Protein 1RKD (pdb70)

Structure (mmCIF, N/CA/C/O backbone):
data_1RKD
#
_entry.id   1RKD
#
_cell.length_a   95.400
_cell.length_b   95.400
_cell.length_c   154.870
_cell.angle_alpha   90.00
_cell.angle_beta   90.00
_cell.angle_gamma   120.00
#
_symmetry.space_group_name_H-M   'P 61 2 2'
#
loop_
_entity.id
_entity.type
_entity.pdbx_description
1 polymer RIBOKINASE
2 non-polymer alpha-D-ribofuranose
3 non-polymer 'PHOSPHATE ION'
4 non-polymer "ADENOSINE-5'-DIPHOSPHATE"
5 water water
#
loop_
_atom_site.group_PDB
_atom_site.id
_atom_site.type_symbol
_atom_site.label_atom_id
_atom_site.label_alt_id
_atom_site.label_comp_id
_atom_site.label_asym_id
_atom_site.label_entity_id
_atom_site.label_seq_id
_atom_site.pdbx_PDB_ins_code
_atom_site.Cartn_x
_atom_site.Cartn_y
_atom_site.Cartn_z
_atom_site.occupancy
_atom_site.B_iso_or_equiv
_atom_site.auth_seq_id
_atom_site.auth_comp_id
_atom_site.auth_asym_id
_atom_site.auth_atom_id
_atom_site.pdbx_PDB_model_num
ATOM 1 N N . ALA A 1 4 ? -36.851 -4.618 31.506 1.00 39.52 4 ALA A N 1
ATOM 2 C CA . ALA A 1 4 ? -36.274 -3.265 31.310 1.00 38.05 4 ALA A CA 1
ATOM 3 C C . ALA A 1 4 ? -35.129 -3.272 30.311 1.00 36.92 4 ALA A C 1
ATOM 4 O O . ALA A 1 4 ? -34.421 -4.276 30.220 1.00 37.86 4 ALA A O 1
ATOM 6 N N . GLY A 1 5 ? -34.911 -2.147 29.615 1.00 35.29 5 GLY A N 1
ATOM 7 C CA . GLY A 1 5 ? -33.782 -2.103 28.681 1.00 33.75 5 GLY A CA 1
ATOM 8 C C . GLY A 1 5 ? -32.484 -1.915 29.498 1.00 32.25 5 GLY A C 1
ATOM 9 O O . GLY A 1 5 ? -32.509 -1.942 30.721 1.00 32.92 5 GLY A O 1
ATOM 10 N N . SER A 1 6 ? -31.369 -1.834 28.796 1.00 28.99 6 SER A N 1
ATOM 11 C CA . SER A 1 6 ? -30.063 -1.711 29.443 1.00 26.72 6 SER A CA 1
ATOM 12 C C . SER A 1 6 ? -29.567 -0.263 29.470 1.00 22.84 6 SER A C 1
ATOM 13 O O . SER A 1 6 ? -29.913 0.539 28.608 1.00 21.28 6 SER A O 1
ATOM 16 N N . LEU A 1 7 ? -28.841 0.046 30.563 1.00 20.23 7 LEU A N 1
ATOM 17 C CA . LEU A 1 7 ? -28.382 1.397 30.797 1.00 19.04 7 LEU A CA 1
ATOM 18 C C . LEU A 1 7 ? -26.830 1.415 30.798 1.00 18.74 7 LEU A C 1
ATOM 19 O O . LEU A 1 7 ? -26.245 0.488 31.368 1.00 17.86 7 LEU A O 1
ATOM 24 N N . VAL A 1 8 ? -26.305 2.496 30.217 1.00 17.63 8 VAL A N 1
ATOM 25 C CA . VAL A 1 8 ? -24.845 2.696 30.310 1.00 17.86 8 VAL A CA 1
ATOM 26 C C . VAL A 1 8 ? -24.676 4.025 30.998 1.00 15.82 8 VAL A C 1
ATOM 27 O O . VAL A 1 8 ? -25.306 5.053 30.656 1.00 17.92 8 VAL A O 1
ATOM 31 N N . VAL A 1 9 ? -23.889 4.025 32.104 1.00 15.49 9 VAL A N 1
ATOM 32 C CA . VAL A 1 9 ? -23.563 5.259 32.771 1.00 14.76 9 VAL A CA 1
ATOM 33 C C . VAL A 1 9 ? -22.082 5.546 32.363 1.00 14.93 9 VAL A C 1
ATOM 34 O O . VAL A 1 9 ? -21.306 4.610 32.393 1.00 15.47 9 VAL A O 1
ATOM 38 N N . LEU A 1 10 ? -21.765 6.776 32.020 1.00 15.42 10 LEU A N 1
ATOM 39 C CA . LEU A 1 10 ? -20.377 7.135 31.689 1.00 16.10 10 LEU A CA 1
ATOM 40 C C . LEU A 1 10 ? -20.056 8.336 32.536 1.00 15.77 10 LEU A C 1
ATOM 41 O O . LEU A 1 10 ? -20.734 9.389 32.451 1.00 15.79 10 LEU A O 1
ATOM 46 N N . GLY A 1 11 ? -19.050 8.246 33.417 1.00 13.76 11 GLY A N 1
ATOM 47 C CA . GLY A 1 11 ? -18.761 9.402 34.251 1.00 13.60 11 GLY A CA 1
ATOM 48 C C . GLY A 1 11 ? -17.629 9.128 35.253 1.00 14.33 11 GLY A C 1
ATOM 49 O O . GLY A 1 11 ? -16.915 8.128 35.140 1.00 14.42 11 GLY A O 1
ATOM 50 N N . SER A 1 12 ? -17.521 10.045 36.187 1.00 14.30 12 SER A N 1
ATOM 51 C CA . SER A 1 12 ? -16.415 10.022 37.146 1.00 15.65 12 SER A CA 1
ATOM 52 C C . SER A 1 12 ? -16.482 9.054 38.309 1.00 17.39 12 SER A C 1
ATOM 53 O O . SER A 1 12 ? -17.551 8.637 38.795 1.00 14.99 12 SER A O 1
ATOM 56 N N . ILE A 1 13 ? -15.264 8.778 38.832 1.00 12.33 13 ILE A N 1
ATOM 57 C CA . ILE A 1 13 ? -15.097 8.029 40.067 1.00 13.71 13 ILE A CA 1
ATOM 58 C C . ILE A 1 13 ? -14.146 8.884 40.919 1.00 13.47 13 ILE A C 1
ATOM 59 O O . ILE A 1 13 ? -13.039 9.217 40.390 1.00 14.71 13 ILE A O 1
ATOM 64 N N . ASN A 1 14 ? -14.548 9.227 42.116 1.00 14.10 14 ASN A N 1
ATOM 65 C CA . ASN A 1 14 ? -13.674 10.032 42.979 1.00 13.38 14 ASN A CA 1
ATOM 66 C C . ASN A 1 14 ? -13.517 9.334 44.340 1.00 15.97 14 ASN A C 1
ATOM 67 O O . ASN A 1 14 ? -14.401 8.605 44.796 1.00 16.05 14 ASN A O 1
ATOM 72 N N . ALA A 1 15 ? -12.435 9.640 45.023 1.00 14.69 15 ALA A N 1
ATOM 73 C CA . ALA A 1 15 ? -12.231 9.310 46.429 1.00 15.38 15 ALA A CA 1
ATOM 74 C C . ALA A 1 15 ? -12.693 10.542 47.184 1.00 16.46 15 ALA A C 1
ATOM 75 O O . ALA A 1 15 ? -12.009 11.602 47.167 1.00 14.51 15 ALA A O 1
ATOM 77 N N . ASP A 1 16 ? -13.838 10.445 47.869 1.00 13.76 16 ASP A N 1
ATOM 78 C CA . ASP A 1 16 ? -14.352 11.578 48.602 1.00 15.77 16 ASP A CA 1
ATOM 79 C C . ASP A 1 16 ? -13.758 11.664 50.010 1.00 15.59 16 ASP A C 1
ATOM 80 O O . ASP A 1 16 ? -13.722 10.643 50.696 1.00 18.06 16 ASP A O 1
ATOM 85 N N . HIS A 1 17 ? -13.259 12.884 50.300 1.00 14.23 17 HIS A N 1
ATOM 86 C CA . HIS A 1 17 ? -12.753 13.086 51.673 1.00 14.02 17 HIS A CA 1
ATOM 87 C C . HIS A 1 17 ? -13.722 14.083 52.265 1.00 16.00 17 HIS A C 1
ATOM 88 O O . HIS A 1 17 ? -13.789 15.240 51.813 1.00 16.90 17 HIS A O 1
ATOM 95 N N . ILE A 1 18 ? -14.490 13.655 53.256 1.00 15.47 18 ILE A N 1
ATOM 96 C CA . ILE A 1 18 ? -15.597 14.495 53.747 1.00 14.96 18 ILE A CA 1
ATOM 97 C C . ILE A 1 18 ? -15.455 14.828 55.229 1.00 15.82 18 ILE A C 1
ATOM 98 O O . ILE A 1 18 ? -15.323 13.898 56.021 1.00 17.35 18 ILE A O 1
ATOM 103 N N . LEU A 1 19 ? -15.457 16.120 55.539 1.00 15.66 19 LEU A N 1
ATOM 104 C CA . LEU A 1 19 ? -15.357 16.588 56.896 1.00 17.65 19 LEU A CA 1
ATOM 105 C C . LEU A 1 19 ? -16.655 17.325 57.281 1.00 18.40 19 LEU A C 1
ATOM 106 O O . LEU A 1 19 ? -17.044 18.272 56.618 1.00 19.45 19 LEU A O 1
ATOM 111 N N . ASN A 1 20 ? -17.254 16.882 58.367 1.00 20.00 20 ASN A N 1
ATOM 112 C CA . ASN A 1 20 ? -18.452 17.508 58.921 1.00 21.73 20 ASN A CA 1
ATOM 113 C C . ASN A 1 20 ? -17.969 18.620 59.839 1.00 23.19 20 ASN A C 1
ATOM 114 O O . ASN A 1 20 ? -16.994 18.432 60.595 1.00 23.19 20 ASN A O 1
ATOM 119 N N . LEU A 1 21 ? -18.581 19.788 59.750 1.00 22.83 21 LEU A N 1
ATOM 120 C CA . LEU A 1 21 ? -18.216 20.881 60.632 1.00 23.79 21 LEU A CA 1
ATOM 121 C C . LEU A 1 21 ? -19.507 21.660 60.937 1.00 24.83 21 LEU A C 1
ATOM 122 O O . LEU A 1 21 ? -20.524 21.378 60.308 1.00 24.90 21 LEU A O 1
ATOM 127 N N . GLN A 1 22 ? -19.416 22.655 61.825 1.00 25.79 22 GLN A N 1
ATOM 128 C CA . GLN A 1 22 ? -20.648 23.423 62.122 1.00 26.31 22 GLN A CA 1
ATOM 129 C C . GLN A 1 22 ? -20.949 24.415 61.011 1.00 27.22 22 GLN A C 1
ATOM 130 O O . GLN A 1 22 ? -22.041 24.428 60.440 1.00 28.39 22 GLN A O 1
ATOM 136 N N . SER A 1 23 ? -20.002 25.288 60.722 1.00 27.56 23 SER A N 1
ATOM 137 C CA . SER A 1 23 ? -20.104 26.258 59.641 1.00 28.90 23 SER A CA 1
ATOM 138 C C . SER A 1 23 ? -18.910 26.191 58.687 1.00 28.45 23 SER A C 1
ATOM 139 O O . SER A 1 23 ? -17.783 25.927 59.114 1.00 28.64 23 SER A O 1
ATOM 142 N N . PHE A 1 24 ? -19.146 26.442 57.407 1.00 28.26 24 PHE A N 1
ATOM 143 C CA . PHE A 1 24 ? -18.046 26.414 56.430 1.00 28.72 24 PHE A CA 1
ATOM 144 C C . PHE A 1 24 ? -17.040 27.491 56.774 1.00 29.71 24 PHE A C 1
ATOM 145 O O . PHE A 1 24 ? -17.444 28.564 57.235 1.00 29.19 24 PHE A O 1
ATOM 153 N N . PRO A 1 25 ? -15.743 27.240 56.623 1.00 29.08 25 PRO A N 1
ATOM 154 C CA . PRO A 1 25 ? -14.717 28.209 56.926 1.00 29.30 25 PRO A CA 1
ATOM 155 C C . PRO A 1 25 ? -14.749 29.385 55.960 1.00 31.18 25 PRO A C 1
ATOM 156 O O . PRO A 1 25 ? -14.964 29.164 54.769 1.00 31.55 25 PRO A O 1
ATOM 160 N N . THR A 1 26 ? -14.552 30.594 56.465 1.00 32.18 26 THR A N 1
ATOM 161 C CA . THR A 1 26 ? -14.462 31.776 55.606 1.00 33.11 26 THR A CA 1
ATOM 162 C C . THR A 1 26 ? -12.997 31.988 55.278 1.00 33.26 26 THR A C 1
ATOM 163 O O . THR A 1 26 ? -12.118 31.392 55.913 1.00 32.62 26 THR A O 1
ATOM 167 N N . PRO A 1 27 ? -12.698 32.804 54.272 1.00 33.57 27 PRO A N 1
ATOM 168 C CA . PRO A 1 27 ? -11.346 33.025 53.807 1.00 32.93 27 PRO A CA 1
ATOM 169 C C . PRO A 1 27 ? -10.350 33.337 54.895 1.00 32.93 27 PRO A C 1
ATOM 170 O O . PRO A 1 27 ? -10.571 34.202 55.744 1.00 31.53 27 PRO A O 1
ATOM 174 N N . GLY A 1 28 ? -9.232 32.608 54.920 1.00 31.72 28 GLY A N 1
ATOM 175 C CA . GLY A 1 28 ? -8.144 32.750 55.842 1.00 30.88 28 GLY A CA 1
ATOM 176 C C . GLY A 1 28 ? -8.403 32.141 57.200 1.00 31.81 28 GLY A C 1
ATOM 177 O O . GLY A 1 28 ? -7.577 32.229 58.104 1.00 33.35 28 GLY A O 1
ATOM 178 N N . GLU A 1 29 ? -9.545 31.501 57.370 1.00 30.39 29 GLU A N 1
ATOM 179 C CA . GLU A 1 29 ? -9.895 30.872 58.623 1.00 30.08 29 GLU A CA 1
ATOM 180 C C . GLU A 1 29 ? -9.654 29.357 58.637 1.00 29.49 29 GLU A C 1
ATOM 181 O O . GLU A 1 29 ? -9.850 28.698 57.608 1.00 27.46 29 GLU A O 1
ATOM 187 N N . THR A 1 30 ? -9.384 28.864 59.843 1.00 29.67 30 THR A N 1
ATOM 188 C CA . THR A 1 30 ? -9.302 27.418 60.078 1.00 28.76 30 THR A CA 1
ATOM 189 C C . THR A 1 30 ? -10.457 27.049 61.004 1.00 28.71 30 THR A C 1
ATOM 190 O O . THR A 1 30 ? -10.538 27.579 62.128 1.00 28.85 30 THR A O 1
ATOM 194 N N . VAL A 1 31 ? -11.208 26.014 60.638 1.00 25.21 31 VAL A N 1
ATOM 195 C CA . VAL A 1 31 ? -12.349 25.601 61.457 1.00 25.16 31 VAL A CA 1
ATOM 196 C C . VAL A 1 31 ? -12.123 24.145 61.886 1.00 25.09 31 VAL A C 1
ATOM 197 O O . VAL A 1 31 ? -11.560 23.388 61.092 1.00 21.60 31 VAL A O 1
ATOM 201 N N . THR A 1 32 ? -12.389 23.841 63.148 1.00 24.76 32 THR A N 1
ATOM 202 C CA . THR A 1 32 ? -12.200 22.489 63.656 1.00 26.78 32 THR A CA 1
ATOM 203 C C . THR A 1 32 ? -13.476 21.708 63.419 1.00 28.43 32 THR A C 1
ATOM 204 O O . THR A 1 32 ? -14.552 22.085 63.900 1.00 28.70 32 THR A O 1
ATOM 208 N N . GLY A 1 33 ? -13.380 20.642 62.621 1.00 28.20 33 GLY A N 1
ATOM 209 C CA . GLY A 1 33 ? -14.523 19.852 62.257 1.00 27.09 33 GLY A CA 1
ATOM 210 C C . GLY A 1 33 ? -14.715 18.674 63.205 1.00 29.91 33 GLY A C 1
ATOM 211 O O . GLY A 1 33 ? -13.947 18.495 64.158 1.00 30.80 33 GLY A O 1
ATOM 212 N N . ASN A 1 34 ? -15.713 17.848 62.899 1.00 28.06 34 ASN A N 1
ATOM 213 C CA . ASN A 1 34 ? -15.868 16.675 63.768 1.00 29.64 34 ASN A CA 1
ATOM 214 C C . ASN A 1 34 ? -15.537 15.447 62.921 1.00 29.62 34 ASN A C 1
ATOM 215 O O . ASN A 1 34 ? -14.352 15.187 62.622 1.00 31.39 34 ASN A O 1
ATOM 220 N N . HIS A 1 35 ? -16.543 14.740 62.503 1.00 26.19 35 HIS A N 1
ATOM 221 C CA . HIS A 1 35 ? -16.455 13.490 61.794 1.00 24.75 35 HI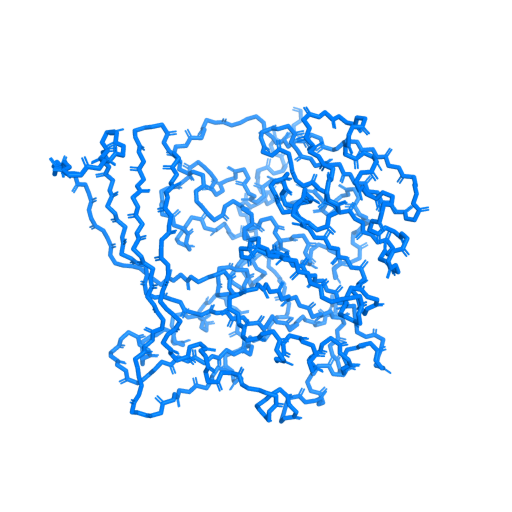S A CA 1
ATOM 222 C C . HIS A 1 35 ? -15.693 13.602 60.470 1.00 22.51 35 HIS A C 1
ATOM 223 O O . HIS A 1 35 ? -15.912 14.607 59.763 1.00 23.14 35 HIS A O 1
ATOM 230 N N . TYR A 1 36 ? -14.882 12.603 60.189 1.00 21.70 36 TYR A N 1
ATOM 231 C CA . TYR A 1 36 ? -14.106 12.607 58.946 1.00 22.36 36 TYR A CA 1
ATOM 232 C C . TYR A 1 36 ? -14.231 11.233 58.297 1.00 23.09 36 TYR A C 1
ATOM 233 O O . TYR A 1 36 ? -13.986 10.213 58.973 1.00 23.72 36 TYR A O 1
ATOM 242 N N . GLN A 1 37 ? -14.471 11.215 56.990 1.00 21.30 37 GLN A N 1
ATOM 243 C CA . GLN A 1 37 ? -14.572 9.927 56.315 1.00 23.91 37 GLN A CA 1
ATOM 244 C C . GLN A 1 37 ? -13.954 9.925 54.937 1.00 22.81 37 GLN A C 1
ATOM 245 O O . GLN A 1 37 ? -14.025 10.944 54.219 1.00 23.87 37 GLN A O 1
ATOM 251 N N . VAL A 1 38 ? -13.315 8.836 54.532 1.00 19.51 38 VAL A N 1
ATOM 252 C CA . VAL A 1 38 ? -12.925 8.699 53.136 1.00 18.72 38 VAL A CA 1
ATOM 253 C C . VAL A 1 38 ? -13.873 7.645 52.523 1.00 20.63 38 VAL A C 1
ATOM 254 O O . VAL A 1 38 ? -13.987 6.575 53.156 1.00 19.20 38 VAL A O 1
ATOM 258 N N . ALA A 1 39 ? -14.543 7.948 51.425 1.00 19.34 39 ALA A N 1
ATOM 259 C CA . ALA A 1 39 ? -15.474 6.961 50.863 1.00 20.52 39 ALA A CA 1
ATOM 260 C C . ALA A 1 39 ? -15.438 7.053 49.346 1.00 21.08 39 ALA A C 1
ATOM 261 O O . ALA A 1 39 ? -15.138 8.142 48.851 1.00 20.28 39 ALA A O 1
ATOM 263 N N . PHE A 1 40 ? -15.896 6.055 48.620 1.00 19.21 40 PHE A N 1
ATOM 264 C CA . PHE A 1 40 ? -15.960 6.168 47.147 1.00 20.01 40 PHE A CA 1
ATOM 265 C C . PHE A 1 40 ? -17.103 7.101 46.769 1.00 20.06 40 PHE A C 1
ATOM 266 O O . PHE A 1 40 ? -18.160 7.115 47.454 1.00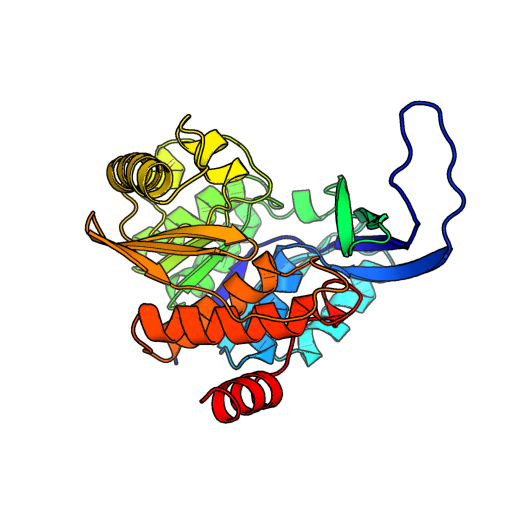 21.97 40 PHE A O 1
ATOM 274 N N . GLY A 1 41 ? -16.932 7.868 45.712 1.00 17.04 41 GLY A N 1
ATOM 275 C CA . GLY A 1 41 ? -17.898 8.848 45.257 1.00 17.87 41 GLY A CA 1
ATOM 276 C C . GLY A 1 41 ? -17.696 9.178 43.768 1.00 15.79 41 GLY A C 1
ATOM 277 O O . GLY A 1 41 ? -17.195 8.327 43.059 1.00 16.90 41 GLY A O 1
ATOM 278 N N . GLY A 1 42 ? -17.961 10.418 43.398 1.00 16.79 42 GLY A N 1
ATOM 279 C CA . GLY A 1 42 ? -17.908 10.804 41.979 1.00 15.21 42 GLY A CA 1
ATOM 280 C C . GLY A 1 42 ? -19.380 10.892 41.478 1.00 14.43 42 GLY A C 1
ATOM 281 O O . GLY A 1 42 ? -20.098 9.915 41.726 1.00 15.93 42 GLY A O 1
ATOM 282 N N . LYS A 1 43 ? -19.746 11.903 40.696 1.00 16.95 43 LYS A N 1
ATOM 283 C CA . LYS A 1 43 ? -21.138 11.879 40.174 1.00 17.57 43 LYS A CA 1
ATOM 284 C C . LYS A 1 43 ? -21.421 10.686 39.300 1.00 18.49 43 LYS A C 1
ATOM 285 O O . LYS A 1 43 ? -22.557 10.171 39.340 1.00 17.53 43 LYS A O 1
ATOM 291 N N . GLY A 1 44 ? -20.459 10.201 38.493 1.00 16.36 44 GLY A N 1
ATOM 292 C CA . GLY A 1 44 ? -20.657 9.030 37.675 1.00 17.66 44 GLY A CA 1
ATOM 293 C C . GLY A 1 44 ? -20.994 7.835 38.570 1.00 17.36 44 GLY A C 1
ATOM 294 O O . GLY A 1 44 ? -21.976 7.093 38.344 1.00 16.75 44 GLY A O 1
ATOM 295 N N . ALA A 1 45 ? -20.071 7.530 39.482 1.00 13.99 45 ALA A N 1
ATOM 296 C CA . ALA A 1 45 ? -20.224 6.308 40.304 1.00 14.71 45 ALA A CA 1
ATOM 297 C C . ALA A 1 45 ? -21.468 6.394 41.180 1.00 14.95 45 ALA A C 1
ATOM 298 O O . ALA A 1 45 ? -22.178 5.356 41.246 1.00 14.26 45 ALA A O 1
ATOM 300 N N . ASN A 1 46 ? -21.769 7.583 41.664 1.00 13.04 46 ASN A N 1
ATOM 301 C CA . ASN A 1 46 ? -22.964 7.740 42.524 1.00 16.51 46 ASN A CA 1
ATOM 302 C C . ASN A 1 46 ? -24.249 7.451 41.698 1.00 16.76 46 ASN A C 1
ATOM 303 O O . ASN A 1 46 ? -25.139 6.758 42.213 1.00 15.88 46 ASN A O 1
ATOM 308 N N . GLN A 1 47 ? -24.318 7.989 40.509 1.00 15.94 47 GLN A N 1
ATOM 309 C CA . GLN A 1 47 ? -25.467 7.663 39.601 1.00 14.77 47 GLN A CA 1
ATOM 310 C C . GLN A 1 47 ? -25.450 6.225 39.166 1.00 16.03 47 GLN A C 1
ATOM 311 O O . GLN A 1 47 ? -26.517 5.567 39.097 1.00 14.97 47 GLN A O 1
ATOM 317 N N . ALA A 1 48 ? -24.294 5.602 38.873 1.00 14.08 48 ALA A N 1
ATOM 318 C CA . ALA A 1 48 ? -24.258 4.178 38.563 1.00 16.28 48 ALA A CA 1
ATOM 319 C C . ALA A 1 48 ? -24.747 3.346 39.741 1.00 18.22 48 ALA A C 1
ATOM 320 O O . ALA A 1 48 ? -25.510 2.373 39.546 1.00 18.18 48 ALA A O 1
ATOM 322 N N . VAL A 1 49 ? -24.379 3.757 40.966 1.00 18.23 49 VAL A N 1
ATOM 323 C CA . VAL A 1 49 ? -24.823 2.997 42.146 1.00 17.81 49 VAL A CA 1
ATOM 324 C C . VAL A 1 49 ? -26.325 3.227 42.383 1.00 18.37 49 VAL A C 1
ATOM 325 O O . VAL A 1 49 ? -27.023 2.274 42.770 1.00 17.97 49 VAL A O 1
ATOM 329 N N . ALA A 1 50 ? -26.766 4.464 42.202 1.00 17.61 50 ALA A N 1
ATOM 330 C CA . ALA A 1 50 ? -28.235 4.699 42.358 1.00 19.03 50 ALA A CA 1
ATOM 331 C C . ALA A 1 50 ? -29.023 3.856 41.359 1.00 18.90 50 ALA A C 1
ATOM 332 O O . ALA A 1 50 ? -30.089 3.241 41.671 1.00 19.75 50 ALA A O 1
ATOM 334 N N . ALA A 1 51 ? -28.566 3.731 40.121 1.00 17.10 51 ALA A N 1
ATOM 335 C CA . ALA A 1 51 ? -29.231 2.885 39.131 1.00 16.87 51 ALA A CA 1
ATOM 336 C C . ALA A 1 51 ? -29.124 1.424 39.492 1.00 20.82 51 ALA A C 1
ATOM 337 O O . ALA A 1 51 ? -30.153 0.692 39.518 1.00 19.55 51 ALA A O 1
ATOM 339 N N . GLY A 1 52 ? -27.944 0.911 39.813 1.00 17.18 52 GLY A N 1
ATOM 340 C CA . GLY A 1 52 ? -27.785 -0.503 40.119 1.00 18.26 52 GLY A CA 1
ATOM 341 C C . GLY A 1 52 ? -28.554 -0.882 41.378 1.00 19.23 52 GLY A C 1
ATOM 342 O O . GLY A 1 52 ? -29.244 -1.942 41.343 1.00 21.63 52 GLY A O 1
ATOM 343 N N . ARG A 1 53 ? -28.540 -0.048 42.397 1.00 19.50 53 ARG A N 1
ATOM 344 C CA . ARG A 1 53 ? -29.205 -0.455 43.655 1.00 19.06 53 ARG A CA 1
ATOM 345 C C . ARG A 1 53 ? -30.725 -0.386 43.474 1.00 23.11 53 ARG A C 1
ATOM 346 O O . ARG A 1 53 ? -31.475 -1.157 44.096 1.00 21.31 53 ARG A O 1
ATOM 354 N N . SER A 1 54 ? -31.197 0.568 42.660 1.00 19.42 54 SER A N 1
ATOM 355 C CA . SER A 1 54 ? -32.646 0.648 42.447 1.00 20.82 54 SER A CA 1
ATOM 356 C C . SER A 1 54 ? -33.170 -0.355 41.449 1.00 20.32 54 SER A C 1
ATOM 357 O O . SER A 1 54 ? -34.408 -0.359 41.155 1.00 22.98 54 SER A O 1
ATOM 360 N N . GLY A 1 55 ? -32.395 -1.197 40.801 1.00 19.83 55 GLY A N 1
ATOM 361 C CA . GLY A 1 55 ? -32.894 -2.257 39.931 1.00 21.30 55 GLY A CA 1
ATOM 362 C C . GLY A 1 55 ? -32.539 -2.173 38.467 1.00 22.66 55 GLY A C 1
ATOM 363 O O . GLY A 1 55 ? -32.921 -3.100 37.741 1.00 22.66 55 GLY A O 1
ATOM 364 N N . ALA A 1 56 ? -31.723 -1.163 38.058 1.00 21.26 56 ALA A N 1
ATOM 365 C CA . ALA A 1 56 ? -31.383 -1.091 36.631 1.00 21.12 56 ALA A CA 1
ATOM 366 C C . ALA A 1 56 ? -30.508 -2.217 36.154 1.00 21.21 56 ALA A C 1
ATOM 367 O O . ALA A 1 56 ? -29.820 -2.882 36.948 1.00 22.91 56 ALA A O 1
ATOM 369 N N . ASN A 1 57 ? -30.456 -2.440 34.840 1.00 18.97 57 ASN A N 1
ATOM 370 C CA . ASN A 1 57 ? -29.533 -3.374 34.214 1.00 20.38 57 ASN A CA 1
ATOM 371 C C . ASN A 1 57 ? -28.397 -2.435 33.685 1.00 21.49 57 ASN A C 1
ATOM 372 O O . ASN A 1 57 ? -28.630 -1.813 32.638 1.00 20.44 57 ASN A O 1
ATOM 377 N N . ILE A 1 58 ? -27.369 -2.188 34.505 1.00 20.74 58 ILE A N 1
ATOM 378 C CA . ILE A 1 58 ? -26.441 -1.075 34.181 1.00 18.05 58 ILE A CA 1
ATOM 379 C C . ILE A 1 58 ? -24.976 -1.482 34.104 1.00 18.65 58 ILE A C 1
ATOM 380 O O . ILE A 1 58 ? -24.508 -2.328 34.871 1.00 18.83 58 ILE A O 1
ATOM 385 N N . ALA A 1 59 ? -24.249 -0.859 33.171 1.00 16.70 59 ALA A N 1
ATOM 386 C CA . ALA A 1 59 ? -22.803 -1.036 32.946 1.00 17.64 59 ALA A CA 1
ATOM 387 C C . ALA A 1 59 ? -22.200 0.364 33.061 1.00 16.88 59 ALA A C 1
ATOM 388 O O . ALA A 1 59 ? -22.847 1.370 32.717 1.00 14.78 59 ALA A O 1
ATOM 390 N N . PHE A 1 60 ? -20.942 0.465 33.551 1.00 16.55 60 PHE A N 1
ATOM 391 C CA . PHE A 1 60 ? -20.417 1.812 33.842 1.00 16.36 60 PHE A CA 1
ATOM 392 C C . PHE A 1 60 ? -19.080 1.980 33.102 1.00 16.79 60 PHE A C 1
ATOM 393 O O . PHE A 1 60 ? -18.215 1.135 33.227 1.00 17.02 60 PHE A O 1
ATOM 401 N N . ILE A 1 61 ? -18.968 3.020 32.308 1.00 16.74 61 ILE A N 1
ATOM 402 C CA . ILE A 1 61 ? -17.749 3.371 31.570 1.00 15.96 61 ILE A CA 1
ATOM 403 C C . ILE A 1 61 ? -17.085 4.457 32.431 1.00 13.92 61 ILE A C 1
ATOM 404 O O . ILE A 1 61 ? -17.638 5.513 32.677 1.00 15.84 61 ILE A O 1
ATOM 409 N N . ALA A 1 62 ? -15.859 4.162 32.936 1.00 15.82 62 ALA A N 1
ATOM 410 C CA . ALA A 1 62 ? -15.226 5.121 33.826 1.00 14.79 62 ALA A CA 1
ATOM 411 C C . ALA A 1 62 ? -13.725 4.773 33.848 1.00 14.86 62 ALA A C 1
ATOM 412 O O . ALA A 1 62 ? -13.368 3.718 33.356 1.00 16.12 62 ALA A O 1
ATOM 414 N N . CYS A 1 63 ? -12.957 5.677 34.419 1.00 17.71 63 CYS A N 1
ATOM 415 C CA . CYS A 1 63 ? -11.517 5.411 34.572 1.00 16.34 63 CYS A CA 1
ATOM 416 C C . CYS A 1 63 ? -11.116 5.713 36.016 1.00 17.14 63 CYS A C 1
ATOM 417 O O . CYS A 1 63 ? -11.428 6.775 36.518 1.00 16.09 63 CYS A O 1
ATOM 420 N N . THR A 1 64 ? -10.390 4.763 36.587 1.00 15.73 64 THR A N 1
ATOM 421 C CA . THR A 1 64 ? -9.818 4.964 37.931 1.00 17.07 64 THR A CA 1
ATOM 422 C C . THR A 1 64 ? -8.280 4.965 37.814 1.00 16.93 64 THR A C 1
ATOM 423 O O . THR A 1 64 ? -7.793 4.629 36.736 1.00 16.85 64 THR A O 1
ATOM 427 N N . GLY A 1 65 ? -7.602 5.389 38.889 1.00 16.91 65 GLY A N 1
ATOM 428 C CA . GLY A 1 65 ? -6.100 5.338 38.794 1.00 19.18 65 GLY A CA 1
ATOM 429 C C . GLY A 1 65 ? -5.720 3.935 39.296 1.00 20.95 65 GLY A C 1
ATOM 430 O O . GLY A 1 65 ? -6.578 3.110 39.626 1.00 20.33 65 GLY A O 1
ATOM 431 N N . ASP A 1 66 ? -4.403 3.684 39.430 1.00 21.40 66 ASP A N 1
ATOM 432 C CA . ASP A 1 66 ? -4.025 2.404 40.050 1.00 23.27 66 ASP A CA 1
ATOM 433 C C . ASP A 1 66 ? -3.421 2.596 41.421 1.00 23.69 66 ASP A C 1
ATOM 434 O O . ASP A 1 66 ? -2.633 1.846 42.015 1.00 23.88 66 ASP A O 1
ATOM 439 N N . ASP A 1 67 ? -3.821 3.676 42.081 1.00 23.68 67 ASP A N 1
ATOM 440 C CA . ASP A 1 67 ? -3.550 3.890 43.499 1.00 22.68 67 ASP A CA 1
ATOM 441 C C . ASP A 1 67 ? -4.399 2.821 44.221 1.00 24.45 67 ASP A C 1
ATOM 442 O O . ASP A 1 67 ? -5.161 2.056 43.619 1.00 23.88 67 ASP A O 1
ATOM 447 N N . SER A 1 68 ? -4.307 2.756 45.541 1.00 26.19 68 SER A N 1
ATOM 448 C CA . SER A 1 68 ? -5.033 1.711 46.277 1.00 26.87 68 SER A CA 1
ATOM 449 C C . SER A 1 68 ? -6.540 1.836 46.172 1.00 23.79 68 SER A C 1
ATOM 450 O O . SER A 1 68 ? -7.282 0.846 46.019 1.00 23.57 68 SER A O 1
ATOM 453 N N . ILE A 1 69 ? -7.024 3.066 46.273 1.00 24.83 69 ILE A N 1
ATOM 454 C CA . ILE A 1 69 ? -8.469 3.281 46.188 1.00 24.27 69 ILE A CA 1
ATOM 455 C C . ILE A 1 69 ? -8.975 2.941 44.801 1.00 23.15 69 ILE A C 1
ATOM 456 O O . ILE A 1 69 ? -9.986 2.233 44.670 1.00 21.77 69 ILE A O 1
ATOM 461 N N . GLY A 1 70 ? -8.196 3.183 43.745 1.00 21.08 70 GLY A N 1
ATOM 462 C CA . GLY A 1 70 ? -8.559 2.808 42.389 1.00 22.36 70 GLY A CA 1
ATOM 463 C C . GLY A 1 70 ? -8.683 1.311 42.196 1.00 24.51 70 GLY A C 1
ATOM 464 O O . GLY A 1 70 ? -9.597 0.741 41.591 1.00 24.61 70 GLY A O 1
ATOM 465 N N . GLU A 1 71 ? -7.789 0.583 42.873 1.00 25.69 71 GLU A N 1
ATOM 466 C CA . GLU A 1 71 ? -7.770 -0.869 42.757 1.00 27.08 71 GLU A CA 1
ATOM 467 C C . GLU A 1 71 ? -8.799 -1.527 43.660 1.00 26.35 71 GLU A C 1
ATOM 468 O O . GLU A 1 71 ? -8.669 -2.768 43.666 1.00 30.06 71 GLU A O 1
ATOM 474 N N . SER A 1 72 ? -9.492 -0.826 44.515 1.00 22.41 72 SER A N 1
ATOM 475 C CA . SER A 1 72 ? -10.489 -1.342 45.427 1.00 22.95 72 SER A CA 1
ATOM 476 C C . SER A 1 72 ? -11.933 -0.953 45.031 1.00 23.53 72 SER A C 1
ATOM 477 O O . SER A 1 72 ? -12.911 -1.503 45.540 1.00 22.35 72 SER A O 1
ATOM 480 N N . VAL A 1 73 ? -12.040 0.122 44.252 1.00 23.22 73 VAL A N 1
ATOM 481 C CA . VAL A 1 73 ? -13.359 0.670 43.891 1.00 23.46 73 VAL A CA 1
ATOM 482 C C . VAL A 1 73 ? -14.125 -0.189 42.913 1.00 23.93 73 VAL A C 1
ATOM 483 O O . VAL A 1 73 ? -15.349 -0.343 43.154 1.00 22.91 73 VAL A O 1
ATOM 487 N N . ARG A 1 74 ? -13.509 -0.869 41.939 1.00 24.34 74 ARG A N 1
ATOM 488 C CA . ARG A 1 74 ? -14.287 -1.712 41.047 1.00 25.67 74 ARG A CA 1
ATOM 489 C C . ARG A 1 74 ? -14.959 -2.870 41.765 1.00 25.59 74 ARG A C 1
ATOM 490 O O . ARG A 1 74 ? -16.097 -3.219 41.476 1.00 24.80 74 ARG A O 1
ATOM 498 N N . GLN A 1 75 ? -14.240 -3.445 42.743 1.00 22.97 75 GLN A N 1
ATOM 499 C CA . GLN A 1 75 ? -14.780 -4.532 43.523 1.00 23.41 75 GLN A CA 1
ATOM 500 C C . GLN A 1 75 ? -15.972 -4.023 44.307 1.00 22.08 75 GLN A C 1
ATOM 501 O O . GLN A 1 75 ? -16.909 -4.787 44.515 1.00 23.63 75 GLN A O 1
ATOM 507 N N . GLN A 1 76 ? -15.889 -2.795 44.815 1.00 20.84 76 GLN A N 1
ATOM 508 C CA . GLN A 1 76 ? -17.033 -2.310 45.583 1.00 21.06 76 GLN A CA 1
ATOM 509 C C . GLN A 1 76 ? -18.218 -2.091 44.639 1.00 20.58 76 GLN A C 1
ATOM 510 O O . GLN A 1 76 ? -19.353 -2.447 44.986 1.00 19.63 76 GLN A O 1
ATOM 516 N N . LEU A 1 77 ? -17.944 -1.409 43.516 1.00 18.94 77 LEU A N 1
ATOM 517 C CA . LEU A 1 77 ? -19.039 -1.134 42.577 1.00 19.71 77 LEU A CA 1
ATOM 518 C C . LEU A 1 77 ? -19.666 -2.398 42.034 1.00 19.92 77 LEU A C 1
ATOM 519 O O . LEU A 1 77 ? -20.902 -2.365 41.875 1.00 21.50 77 LEU A O 1
ATOM 524 N N . ALA A 1 78 ? -18.932 -3.452 41.713 1.00 21.66 78 ALA A N 1
ATOM 525 C CA . ALA A 1 78 ? -19.583 -4.692 41.257 1.00 23.29 78 ALA A CA 1
ATOM 526 C C . ALA A 1 78 ? -20.664 -5.172 42.206 1.00 25.31 78 ALA A C 1
ATOM 527 O O . ALA A 1 78 ? -21.723 -5.655 41.735 1.00 26.46 78 ALA A O 1
ATOM 529 N N . THR A 1 79 ? -20.550 -4.975 43.516 1.00 23.16 79 THR A N 1
ATOM 530 C CA . THR A 1 79 ? -21.550 -5.427 44.471 1.00 23.96 79 THR A CA 1
ATOM 531 C C . THR A 1 79 ? -22.805 -4.599 44.442 1.00 23.38 79 THR A C 1
ATOM 532 O O . THR A 1 79 ? -23.839 -4.963 45.024 1.00 24.53 79 THR A O 1
ATOM 536 N N . ASP A 1 80 ? -22.805 -3.469 43.721 1.00 22.04 80 ASP A N 1
ATOM 537 C CA . ASP A 1 80 ? -24.017 -2.650 43.615 1.00 21.34 80 ASP A CA 1
ATOM 538 C C . ASP A 1 80 ? -24.795 -3.012 42.345 1.00 21.75 80 ASP A C 1
ATOM 539 O O . ASP A 1 80 ? -25.502 -2.168 41.826 1.00 23.38 80 ASP A O 1
ATOM 544 N N . ASN A 1 81 ? -24.645 -4.213 41.831 1.00 21.79 81 ASN A N 1
ATOM 545 C CA . ASN A 1 81 ? -25.275 -4.665 40.599 1.00 24.08 81 ASN A CA 1
ATOM 546 C C . ASN A 1 81 ? -24.845 -3.842 39.384 1.00 24.93 81 ASN A C 1
ATOM 547 O O . ASN A 1 81 ? -25.691 -3.433 38.571 1.00 24.63 81 ASN A O 1
ATOM 552 N N . ILE A 1 82 ? -23.561 -3.497 39.322 1.00 22.04 82 ILE A N 1
ATOM 553 C CA . ILE A 1 82 ? -23.042 -2.688 38.223 1.00 21.75 82 ILE A CA 1
ATOM 554 C C . ILE A 1 82 ? -22.055 -3.578 37.474 1.00 21.94 82 ILE A C 1
ATOM 555 O O . ILE A 1 82 ? -21.172 -4.240 38.062 1.00 22.94 82 ILE A O 1
ATOM 560 N N . ASP A 1 83 ? -22.172 -3.610 36.153 1.00 19.88 83 ASP A N 1
ATOM 561 C CA . ASP A 1 83 ? -21.232 -4.358 35.325 1.00 20.90 83 ASP A CA 1
ATOM 562 C C . ASP A 1 83 ? -20.001 -3.429 35.212 1.00 21.26 83 ASP A C 1
ATOM 563 O O . ASP A 1 83 ? -20.100 -2.356 34.588 1.00 20.26 83 ASP A O 1
ATOM 568 N N . ILE A 1 84 ? -18.896 -3.812 35.851 1.00 21.89 84 ILE A N 1
ATOM 569 C CA . ILE A 1 84 ? -17.721 -2.917 35.880 1.00 21.64 84 ILE A CA 1
ATOM 570 C C . ILE A 1 84 ? -16.703 -3.278 34.842 1.00 22.30 84 ILE A C 1
ATOM 571 O O . ILE A 1 84 ? -15.566 -2.754 34.775 1.00 21.16 84 ILE A O 1
ATOM 576 N N . THR A 1 85 ? -17.101 -4.086 33.834 1.00 21.27 85 THR A N 1
ATOM 577 C CA . THR A 1 85 ? -16.213 -4.399 32.722 1.00 21.59 85 THR A CA 1
ATOM 578 C C . THR A 1 85 ? -15.626 -3.184 32.053 1.00 21.41 85 THR A C 1
ATOM 579 O O . THR A 1 85 ? -14.406 -3.152 31.770 1.00 22.46 85 THR A O 1
ATOM 583 N N . PRO A 1 86 ? -16.373 -2.120 31.784 1.00 20.82 86 PRO A N 1
ATOM 584 C CA . PRO A 1 86 ? -15.851 -0.945 31.137 1.00 20.41 86 PRO A CA 1
ATOM 585 C C . PRO A 1 86 ? -15.281 0.103 32.097 1.00 19.15 86 PRO A C 1
ATOM 586 O O . PRO A 1 86 ? -15.080 1.223 31.633 1.00 18.74 86 PRO A O 1
ATOM 590 N N . VAL A 1 87 ? -14.975 -0.283 33.341 1.00 19.43 87 VAL A N 1
ATOM 591 C CA . VAL A 1 87 ? -14.230 0.619 34.221 1.00 18.55 87 VAL A CA 1
ATOM 592 C C . VAL A 1 87 ? -12.732 0.284 33.981 1.00 19.89 87 VAL A C 1
ATOM 593 O O . VAL A 1 87 ? -12.327 -0.828 34.296 1.00 20.66 87 VAL A O 1
ATOM 597 N N . SER A 1 88 ? -12.039 1.240 33.383 1.00 19.89 88 SER A N 1
ATOM 598 C CA . SER A 1 88 ? -10.618 0.987 33.104 1.00 20.95 88 SER A CA 1
ATOM 599 C C . SER A 1 88 ? -9.733 1.475 34.257 1.00 21.41 88 SER A C 1
ATOM 600 O O . SER A 1 88 ? -10.016 2.471 34.892 1.00 19.69 88 SER A O 1
ATOM 603 N N . VAL A 1 89 ? -8.600 0.813 34.467 1.00 20.89 89 VAL A N 1
ATOM 604 C CA . VAL A 1 89 ? -7.644 1.227 35.512 1.00 22.52 89 VAL A CA 1
ATOM 605 C C . VAL A 1 89 ? -6.467 1.833 34.760 1.00 23.01 89 VAL A C 1
ATOM 606 O O . VAL A 1 89 ? -5.890 1.161 33.884 1.00 24.65 89 VAL A O 1
ATOM 610 N N . ILE A 1 90 ? -6.103 3.081 34.981 1.00 21.14 90 ILE A N 1
ATOM 611 C CA . ILE A 1 90 ? -5.135 3.842 34.239 1.00 20.46 90 ILE A CA 1
ATOM 612 C C . ILE A 1 90 ? -3.778 3.742 34.975 1.00 22.50 90 ILE A C 1
ATOM 613 O O . ILE A 1 90 ? -3.684 4.218 36.093 1.00 18.84 90 ILE A O 1
ATOM 618 N N . LYS A 1 91 ? -2.804 3.045 34.372 1.00 23.30 91 LYS A N 1
ATOM 619 C CA . LYS A 1 91 ? -1.540 2.925 35.133 1.00 23.06 91 LYS A CA 1
ATOM 620 C C . LYS A 1 91 ? -0.785 4.245 35.147 1.00 19.98 91 LYS A C 1
ATOM 621 O O . LYS A 1 91 ? -0.917 5.100 34.298 1.00 22.67 91 LYS A O 1
ATOM 627 N N . GLY A 1 92 ? -0.130 4.478 36.301 1.00 18.75 92 GLY A N 1
ATOM 628 C CA . GLY A 1 92 ? 0.700 5.689 36.416 1.00 16.51 92 GLY A CA 1
ATOM 629 C C . GLY A 1 92 ? -0.133 6.904 36.818 1.00 17.86 92 GLY A C 1
ATOM 630 O O . GLY A 1 92 ? 0.398 8.021 36.852 1.00 16.77 92 GLY A O 1
ATOM 631 N N . GLU A 1 93 ? -1.404 6.710 37.197 1.00 15.98 93 GLU A N 1
ATOM 632 C CA . GLU A 1 93 ? -2.267 7.844 37.536 1.00 18.07 93 GLU A CA 1
ATOM 633 C C . GLU A 1 93 ? -3.058 7.554 38.819 1.00 16.45 93 GLU A C 1
ATOM 634 O O . GLU A 1 93 ? -3.332 6.399 39.116 1.00 15.80 93 GLU A O 1
ATOM 640 N N . SER A 1 94 ? -3.499 8.631 39.477 1.00 15.32 94 SER A N 1
ATOM 641 C CA . SER A 1 94 ? -4.275 8.444 40.712 1.00 15.16 94 SER A CA 1
ATOM 642 C C . SER A 1 94 ? -5.774 8.746 40.447 1.00 14.11 94 SER A C 1
ATOM 643 O O . SER A 1 94 ? -6.104 9.450 39.507 1.00 14.46 94 SER A O 1
ATOM 646 N N . THR A 1 95 ? -6.564 8.058 41.247 1.00 15.85 95 THR A N 1
ATOM 647 C CA . THR A 1 95 ? -8.045 8.268 41.114 1.00 13.52 95 THR A CA 1
ATOM 648 C C . THR A 1 95 ? -8.417 9.693 41.424 1.00 15.47 95 THR A C 1
ATOM 649 O O . THR A 1 95 ? -7.808 10.381 42.267 1.00 15.64 95 THR A O 1
ATOM 653 N N . GLY A 1 96 ? -9.462 10.210 40.744 1.00 14.45 96 GLY A N 1
ATOM 654 C CA . GLY A 1 96 ? -9.960 11.569 40.995 1.00 12.73 96 GLY A CA 1
ATOM 655 C C . GLY A 1 96 ? -10.250 11.726 42.488 1.00 13.44 96 GLY A C 1
ATOM 656 O O . GLY A 1 96 ? -10.450 10.734 43.210 1.00 13.69 96 GLY A O 1
ATOM 657 N N . VAL A 1 97 ? -10.201 12.959 43.005 1.00 12.20 97 VAL A N 1
ATOM 658 C CA . VAL A 1 97 ? -10.406 13.203 44.438 1.00 14.30 97 VAL A CA 1
ATOM 659 C C . VAL A 1 97 ? -11.470 14.272 44.620 1.00 14.44 97 VAL A C 1
ATOM 660 O O . VAL A 1 97 ? -11.555 15.222 43.828 1.00 16.21 97 VAL A O 1
ATOM 664 N N . ALA A 1 98 ? -12.271 14.221 45.676 1.00 15.50 98 ALA A N 1
ATOM 665 C CA . ALA A 1 98 ? -13.140 15.309 46.064 1.00 14.40 98 ALA A CA 1
ATOM 666 C C . ALA A 1 98 ? -12.789 15.648 47.516 1.00 13.69 98 ALA A C 1
ATOM 667 O O . ALA A 1 98 ? -12.696 14.705 48.331 1.00 14.72 98 ALA A O 1
ATOM 669 N N . LEU A 1 99 ? -12.717 16.915 47.859 1.00 13.27 99 LEU A N 1
ATOM 670 C CA . LEU A 1 99 ? -12.602 17.423 49.219 1.00 13.84 99 LEU A CA 1
ATOM 671 C C . LEU A 1 99 ? -13.944 18.134 49.496 1.00 15.48 99 LEU A C 1
ATOM 672 O O . LEU A 1 99 ? -14.405 18.953 48.714 1.00 16.40 99 LEU A O 1
ATOM 677 N N . ILE A 1 100 ? -14.606 17.620 50.539 1.00 15.30 100 ILE A N 1
ATOM 678 C CA . ILE A 1 100 ? -15.977 18.052 50.820 1.00 15.99 100 ILE A CA 1
ATOM 679 C C . ILE A 1 100 ? -16.155 18.487 52.268 1.00 17.98 100 ILE A C 1
ATOM 680 O O . ILE A 1 100 ? -15.667 17.797 53.159 1.00 17.18 100 ILE A O 1
ATOM 685 N N . PHE A 1 101 ? -16.805 19.610 52.477 1.00 18.56 101 PHE A N 1
ATOM 686 C CA . PHE A 1 101 ? -17.193 20.053 53.825 1.00 21.05 101 PHE A CA 1
ATOM 687 C C . PHE A 1 101 ? -18.729 19.924 53.899 1.00 21.13 101 PHE A C 1
ATOM 688 O O . PHE A 1 101 ? -19.417 20.248 52.925 1.00 20.67 101 PHE A O 1
ATOM 696 N N . VAL A 1 102 ? -19.228 19.393 55.003 1.00 22.41 102 VAL A N 1
ATOM 697 C CA . VAL A 1 102 ? -20.688 19.277 55.198 1.00 24.08 102 VAL A CA 1
ATOM 698 C C . VAL A 1 102 ? -21.041 20.077 56.456 1.00 25.71 102 VAL A C 1
ATOM 699 O O . VAL A 1 102 ? -20.491 19.731 57.505 1.00 24.59 102 VAL A O 1
ATOM 703 N N . ASN A 1 103 ? -21.885 21.117 56.369 1.00 26.57 103 ASN A N 1
ATOM 704 C CA . ASN A 1 103 ? -22.157 21.903 57.568 1.00 27.34 103 ASN A CA 1
ATOM 705 C C . ASN A 1 103 ? -23.241 21.316 58.445 1.00 28.00 103 ASN A C 1
ATOM 706 O O . ASN A 1 103 ? -23.852 20.251 58.281 1.00 26.86 103 ASN A O 1
ATOM 711 N N . GLY A 1 104 ? -23.493 22.053 59.549 1.00 31.09 104 GLY A N 1
ATOM 712 C CA . GLY A 1 104 ? -24.431 21.619 60.594 1.00 33.34 104 GLY A CA 1
ATOM 713 C C . GLY A 1 104 ? -25.852 21.470 60.059 1.00 34.97 104 GLY A C 1
ATOM 714 O O . GLY A 1 104 ? -26.540 20.501 60.437 1.00 37.70 104 GLY A O 1
ATOM 715 N N . GLU A 1 105 ? -26.218 22.276 59.056 1.00 35.11 105 GLU A N 1
ATOM 716 C CA . GLU A 1 105 ? -27.513 22.132 58.404 1.00 35.36 105 GLU A CA 1
ATOM 717 C C . GLU A 1 105 ? -27.541 21.065 57.331 1.00 35.38 105 GLU A C 1
ATOM 718 O O . GLU A 1 105 ? -28.626 20.779 56.782 1.00 36.31 105 GLU A O 1
ATOM 724 N N . GLY A 1 106 ? -26.414 20.435 56.973 1.00 33.80 106 GLY A N 1
ATOM 725 C CA . GLY A 1 106 ? -26.481 19.368 55.979 1.00 30.64 106 GLY A CA 1
ATOM 726 C C . GLY A 1 106 ? -26.200 19.848 54.560 1.00 30.03 106 GLY A C 1
ATOM 727 O O . GLY A 1 106 ? -26.344 19.097 53.592 1.00 29.96 106 GLY A O 1
ATOM 728 N N . GLU A 1 107 ? -25.773 21.091 54.424 1.00 28.20 107 GLU A N 1
ATOM 729 C CA . GLU A 1 107 ? -25.357 21.604 53.127 1.00 28.59 107 GLU A CA 1
ATOM 730 C C . GLU A 1 107 ? -23.877 21.198 52.925 1.00 28.32 107 GLU A C 1
ATOM 731 O O . GLU A 1 107 ? -23.191 20.923 53.910 1.00 25.88 107 GLU A O 1
ATOM 737 N N . ASN A 1 108 ? -23.445 21.224 51.673 1.00 26.66 108 ASN A N 1
ATOM 738 C CA . ASN A 1 108 ? -22.038 20.852 51.431 1.00 25.68 108 ASN A CA 1
ATOM 739 C C . ASN A 1 108 ? -21.398 21.805 50.445 1.00 26.42 108 ASN A C 1
ATOM 740 O O . ASN A 1 108 ? -22.074 22.591 49.764 1.00 26.84 108 ASN A O 1
ATOM 745 N N . VAL A 1 109 ? -20.048 21.796 50.407 1.00 24.91 109 VAL A N 1
ATOM 746 C CA . VAL A 1 109 ? -19.302 22.530 49.406 1.00 22.22 109 VAL A CA 1
ATOM 747 C C . VAL A 1 109 ? -18.290 21.483 48.885 1.00 22.81 109 VAL A C 1
ATOM 748 O O . VAL A 1 109 ? -17.838 20.672 49.699 1.00 19.87 109 VAL A O 1
ATOM 752 N N . ILE A 1 110 ? -18.068 21.402 47.581 1.00 21.10 110 ILE A N 1
ATOM 753 C CA . ILE A 1 110 ? -17.174 20.348 47.058 1.00 19.77 110 ILE A CA 1
ATOM 754 C C . ILE A 1 110 ? -16.154 20.942 46.097 1.00 21.14 110 ILE A C 1
ATOM 755 O O . ILE A 1 110 ? -16.529 21.791 45.269 1.00 20.92 110 ILE A O 1
ATOM 760 N N . GLY A 1 111 ? -14.887 20.504 46.204 1.00 19.76 111 GLY A N 1
ATOM 761 C CA . GLY A 1 111 ? -13.844 20.880 45.281 1.00 19.69 111 GLY A CA 1
ATOM 762 C C . GLY A 1 111 ? -13.274 19.565 44.720 1.00 18.45 111 GLY A C 1
ATOM 763 O O . GLY A 1 111 ? -13.022 18.645 45.521 1.00 18.75 111 GLY A O 1
ATOM 764 N N . ILE A 1 112 ? -13.206 19.395 43.407 1.00 17.40 112 ILE A N 1
ATOM 765 C CA . ILE A 1 112 ? -12.719 18.135 42.846 1.00 17.16 112 ILE A CA 1
ATOM 766 C C . ILE A 1 112 ? -11.415 18.327 42.064 1.00 16.78 112 ILE A C 1
ATOM 767 O O . ILE A 1 112 ? -11.143 19.385 41.467 1.00 16.67 112 ILE A O 1
ATOM 772 N N . HIS A 1 113 ? -10.695 17.215 41.963 1.00 17.04 113 HIS A N 1
ATOM 773 C CA . HIS A 1 113 ? -9.465 17.132 41.157 1.00 17.36 113 HIS A CA 1
ATOM 774 C C . HIS A 1 113 ? -9.703 15.964 40.214 1.00 16.82 113 HIS A C 1
ATOM 775 O O . HIS A 1 113 ? -10.064 14.863 40.693 1.00 15.61 113 HIS A O 1
ATOM 782 N N . ALA A 1 114 ? -9.626 16.189 38.907 1.00 15.80 114 ALA A N 1
ATOM 783 C CA . ALA A 1 114 ? -9.962 15.132 37.956 1.00 15.03 114 ALA A CA 1
ATOM 784 C C . ALA A 1 114 ? -9.199 13.839 38.086 1.00 15.76 114 ALA A C 1
ATOM 785 O O . ALA A 1 114 ? -9.737 12.716 38.071 1.00 14.02 114 ALA A O 1
ATOM 787 N N . GLY A 1 115 ? -7.847 13.979 38.184 1.00 15.35 115 GLY A N 1
ATOM 788 C CA . GLY A 1 115 ? -7.026 12.737 38.221 1.00 15.29 115 GLY A CA 1
ATOM 789 C C . GLY A 1 115 ? -7.319 11.854 37.040 1.00 13.12 115 GLY A C 1
ATOM 790 O O . GLY A 1 115 ? -7.479 12.278 35.885 1.00 15.87 115 GLY A O 1
ATOM 791 N N . ALA A 1 116 ? -7.433 10.542 37.192 1.00 13.64 116 ALA A N 1
ATOM 792 C CA . ALA A 1 116 ? -7.635 9.573 36.147 1.00 12.50 116 ALA A CA 1
ATOM 793 C C . ALA A 1 116 ? -8.992 9.716 35.444 1.00 13.54 116 ALA A C 1
ATOM 794 O O . ALA A 1 116 ? -9.081 9.178 34.344 1.00 14.07 116 ALA A O 1
ATOM 796 N N . ASN A 1 117 ? -9.911 10.484 36.001 1.00 14.65 117 ASN A N 1
ATOM 797 C CA . ASN A 1 117 ? -11.181 10.682 35.261 1.00 15.22 117 ASN A CA 1
ATOM 798 C C . ASN A 1 117 ? -10.866 11.406 33.958 1.00 15.94 117 ASN A C 1
ATOM 799 O O . ASN A 1 117 ? -11.585 11.333 32.974 1.00 16.81 117 ASN A O 1
ATOM 804 N N . ALA A 1 118 ? -9.825 12.276 33.976 1.00 14.78 118 ALA A N 1
ATOM 805 C CA . ALA A 1 118 ? -9.406 12.925 32.736 1.00 18.37 118 ALA A CA 1
ATOM 806 C C . ALA A 1 118 ? -8.842 12.023 31.671 1.00 16.79 118 ALA A C 1
ATOM 807 O O . ALA A 1 118 ? -8.778 12.504 30.497 1.00 17.68 118 ALA A O 1
ATOM 809 N N . ALA A 1 119 ? -8.591 10.752 31.857 1.00 17.49 119 ALA A N 1
ATOM 810 C CA . ALA A 1 119 ? -8.107 9.797 30.910 1.00 18.03 119 ALA A CA 1
ATOM 811 C C . ALA A 1 119 ? -9.269 9.093 30.199 1.00 18.90 119 ALA A C 1
ATOM 812 O O . ALA A 1 119 ? -8.999 8.252 29.334 1.00 20.05 119 ALA A O 1
ATOM 814 N N . LEU A 1 120 ? -10.507 9.365 30.664 1.00 17.33 120 LEU A N 1
ATOM 815 C CA . LEU A 1 120 ? -11.643 8.756 29.905 1.00 17.95 120 LEU A CA 1
ATOM 816 C C . LEU A 1 120 ? -11.804 9.612 28.652 1.00 18.49 120 LEU A C 1
ATOM 817 O O . LEU A 1 120 ? -12.381 10.699 28.690 1.00 18.52 120 LEU A O 1
ATOM 822 N N . SER A 1 121 ? -11.220 9.163 27.554 1.00 18.42 121 SER A N 1
ATOM 823 C CA . SER A 1 121 ? -11.078 9.949 26.343 1.00 19.08 121 SER A CA 1
ATOM 824 C C . SER A 1 121 ? -12.058 9.521 25.261 1.00 18.48 121 SER A C 1
ATOM 825 O O . SER A 1 121 ? -12.618 8.426 25.312 1.00 18.79 121 SER A O 1
ATOM 828 N N . PRO A 1 122 ? -12.071 10.269 24.150 1.00 19.86 122 PRO A N 1
ATOM 829 C CA . PRO A 1 122 ? -12.841 9.892 22.974 1.00 20.34 122 PRO A CA 1
ATOM 830 C C . PRO A 1 122 ? -12.438 8.544 22.457 1.00 21.08 122 PRO A C 1
ATOM 831 O O . PRO A 1 122 ? -13.280 7.741 21.996 1.00 22.73 122 PRO A O 1
ATOM 835 N N . ALA A 1 123 ? -11.170 8.142 22.535 1.00 20.57 123 ALA A N 1
ATOM 836 C CA . ALA A 1 123 ? -10.736 6.820 22.092 1.00 20.68 123 ALA A CA 1
ATOM 837 C C . ALA A 1 123 ? -11.273 5.700 22.975 1.00 21.67 123 ALA A C 1
ATOM 838 O O . ALA A 1 123 ? -11.752 4.669 22.497 1.00 21.88 123 ALA A O 1
ATOM 840 N N . LEU A 1 124 ? -11.376 5.933 24.277 1.00 20.91 124 LEU A N 1
ATOM 841 C CA . LEU A 1 124 ? -11.940 4.916 25.162 1.00 22.30 124 LEU A CA 1
ATOM 842 C C . LEU A 1 124 ? -13.472 4.882 24.930 1.00 21.83 124 LEU A C 1
ATOM 843 O O . LEU A 1 124 ? -14.006 3.781 25.063 1.00 24.47 124 LEU A O 1
ATOM 848 N N . VAL A 1 125 ? -14.082 6.004 24.589 1.00 22.36 125 VAL A N 1
ATOM 849 C CA . VAL A 1 125 ? -15.531 5.999 24.265 1.00 23.43 125 VAL A CA 1
ATOM 850 C C . VAL A 1 125 ? -15.796 5.174 23.016 1.00 25.50 125 VAL A C 1
ATOM 851 O O . VAL A 1 125 ? -16.654 4.271 22.907 1.00 24.00 125 VAL A O 1
ATOM 855 N N . GLU A 1 126 ? -14.926 5.404 22.020 1.00 25.00 126 GLU A N 1
ATOM 856 C CA . GLU A 1 126 ? -15.043 4.766 20.715 1.00 26.73 126 GLU A CA 1
ATOM 857 C C . GLU A 1 126 ? -14.870 3.276 20.829 1.00 26.72 126 GLU A C 1
ATOM 858 O O . GLU A 1 126 ? -15.639 2.528 20.205 1.00 28.39 126 GLU A O 1
ATOM 864 N N . ALA A 1 127 ? -14.030 2.807 21.745 1.00 26.42 127 ALA A N 1
ATOM 865 C CA . ALA A 1 127 ? -13.917 1.398 22.104 1.00 25.77 127 ALA A CA 1
ATOM 866 C C . ALA A 1 127 ? -15.191 0.841 22.744 1.00 26.95 127 ALA A C 1
ATOM 867 O O . ALA A 1 127 ? -15.304 -0.387 22.825 1.00 27.37 127 ALA A O 1
ATOM 869 N N . GLN A 1 128 ? -16.116 1.668 23.197 1.00 25.04 128 GLN A N 1
ATOM 870 C CA . GLN A 1 128 ? -17.375 1.174 23.768 1.00 25.61 128 GLN A CA 1
ATOM 871 C C . GLN A 1 128 ? -18.547 1.451 22.815 1.00 26.44 128 GLN A C 1
ATOM 872 O O . GLN A 1 128 ? -19.734 1.416 23.185 1.00 24.93 128 GLN A O 1
ATOM 878 N N . ARG A 1 129 ? -18.286 1.728 21.539 1.00 25.73 129 ARG A N 1
ATOM 879 C CA . ARG A 1 129 ? -19.336 2.053 20.583 1.00 27.16 129 ARG A CA 1
ATOM 880 C C . ARG A 1 129 ? -20.483 1.041 20.534 1.00 26.98 129 ARG A C 1
ATOM 881 O O . ARG A 1 129 ? -21.665 1.452 20.619 1.00 27.66 129 ARG A O 1
ATOM 889 N N . GLU A 1 130 ? -20.182 -0.242 20.451 1.00 27.40 130 GLU A N 1
ATOM 890 C CA . GLU A 1 130 ? -21.233 -1.264 20.394 1.00 29.04 130 GLU A CA 1
ATOM 891 C C . GLU A 1 130 ? -22.069 -1.297 21.666 1.00 28.44 130 GLU A C 1
ATOM 892 O O . GLU A 1 130 ? -23.295 -1.486 21.683 1.00 27.71 130 GLU A O 1
ATOM 898 N N . ARG A 1 131 ? -21.380 -1.165 22.814 1.00 28.19 131 ARG A N 1
ATOM 899 C CA . ARG A 1 131 ? -22.077 -1.162 24.109 1.00 25.92 131 ARG A CA 1
ATOM 900 C C . ARG A 1 131 ? -23.055 0.001 24.164 1.00 24.86 131 ARG A C 1
ATOM 901 O O . ARG A 1 131 ? -24.199 -0.164 24.610 1.00 25.32 131 ARG A O 1
ATOM 909 N N . ILE A 1 132 ? -22.651 1.185 23.728 1.00 22.11 132 ILE A N 1
ATOM 910 C CA . ILE A 1 132 ? -23.511 2.357 23.769 1.00 23.26 132 ILE A CA 1
ATOM 911 C C . ILE A 1 132 ? -24.645 2.185 22.736 1.00 23.75 132 ILE A C 1
ATOM 912 O O . ILE A 1 132 ? -25.799 2.479 23.027 1.00 23.37 132 ILE A O 1
ATOM 917 N N . ALA A 1 133 ? -24.314 1.704 21.567 1.00 23.71 133 ALA A N 1
ATOM 918 C CA . ALA A 1 133 ? -25.291 1.516 20.488 1.00 26.27 133 ALA A CA 1
ATOM 919 C C . ALA A 1 133 ? -26.393 0.533 20.862 1.00 26.65 133 ALA A C 1
ATOM 920 O O . ALA A 1 133 ? -27.557 0.710 20.474 1.00 27.78 133 ALA A O 1
ATOM 922 N N . ASN A 1 134 ? -26.053 -0.522 21.584 1.00 27.05 134 ASN A N 1
ATOM 923 C CA . ASN A 1 134 ? -26.950 -1.555 22.053 1.00 28.18 134 ASN A CA 1
ATOM 924 C C . ASN A 1 134 ? -27.736 -1.182 23.297 1.00 28.40 134 ASN A C 1
ATOM 925 O O . ASN A 1 134 ? -28.718 -1.869 23.658 1.00 28.19 134 ASN A O 1
ATOM 930 N N . ALA A 1 135 ? -27.342 -0.135 24.024 1.00 25.18 135 ALA A N 1
ATOM 931 C CA . ALA A 1 135 ? -28.080 0.262 25.214 1.00 23.83 135 ALA A CA 1
ATOM 932 C C . ALA A 1 135 ? -29.386 0.992 24.893 1.00 22.26 135 ALA A C 1
ATOM 933 O O . ALA A 1 135 ? -29.583 1.622 23.845 1.00 22.03 135 ALA A O 1
ATOM 935 N N . SER A 1 136 ? -30.304 0.976 25.869 1.00 20.87 136 SER A N 1
ATOM 936 C CA . SER A 1 136 ? -31.543 1.731 25.691 1.00 20.04 136 SER A CA 1
ATOM 937 C C . SER A 1 136 ? -31.303 3.158 26.131 1.00 19.51 136 SER A C 1
ATOM 938 O O . SER A 1 136 ? -32.023 4.068 25.697 1.00 18.23 136 SER A O 1
ATOM 941 N N . ALA A 1 137 ? -30.357 3.371 27.102 1.00 16.72 137 ALA A N 1
ATOM 942 C CA . ALA A 1 137 ? -30.158 4.754 27.550 1.00 17.83 137 ALA A CA 1
ATOM 943 C C . ALA A 1 137 ? -28.677 4.919 27.996 1.00 17.75 137 ALA A C 1
ATOM 944 O O . ALA A 1 137 ? -28.069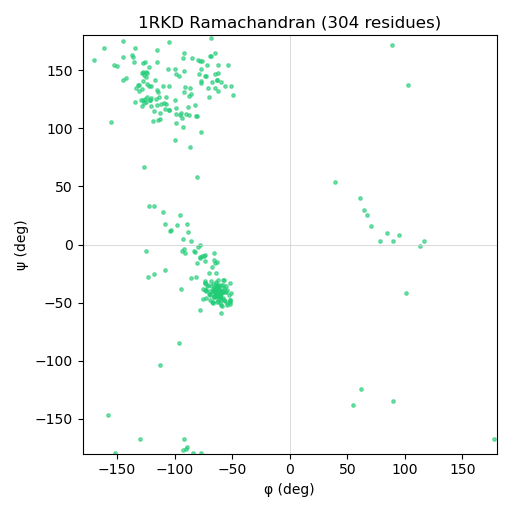 3.910 28.308 1.00 18.27 137 ALA A O 1
ATOM 946 N N . LEU A 1 138 ? -28.221 6.122 27.907 1.00 17.95 138 LEU A N 1
ATOM 947 C CA . LEU A 1 138 ? -26.853 6.515 28.273 1.00 17.99 138 LEU A CA 1
ATOM 948 C C . LEU A 1 138 ? -26.994 7.665 29.239 1.00 16.48 138 LEU A C 1
ATOM 949 O O . LEU A 1 138 ? -27.593 8.683 28.911 1.00 19.19 138 LEU A O 1
ATOM 954 N N . LEU A 1 139 ? -26.468 7.564 30.469 1.00 15.87 139 LEU A N 1
ATOM 955 C CA . LEU A 1 139 ? -26.575 8.645 31.431 1.00 13.73 139 LEU A CA 1
ATOM 956 C C . LEU A 1 139 ? -25.195 9.244 31.737 1.00 14.61 139 LEU A C 1
ATOM 957 O O . LEU A 1 139 ? -24.311 8.401 31.972 1.00 14.77 139 LEU A O 1
ATOM 962 N N . MET A 1 140 ? -25.030 10.536 31.609 1.00 15.33 140 MET A N 1
ATOM 963 C CA . MET A 1 140 ? -23.720 11.174 31.787 1.00 16.84 140 MET A CA 1
ATOM 964 C C . MET A 1 140 ? -23.828 12.436 32.597 1.00 18.24 140 MET A C 1
ATOM 965 O O . MET A 1 140 ? -24.878 13.034 32.852 1.00 16.69 140 MET A O 1
ATOM 970 N N . GLN A 1 141 ? -22.672 12.893 33.163 1.00 15.39 141 GLN A N 1
ATOM 971 C CA . GLN A 1 141 ? -22.567 14.100 33.927 1.00 15.91 141 GLN A CA 1
ATOM 972 C C . GLN A 1 141 ? -21.362 14.928 33.360 1.00 16.06 141 GLN A C 1
ATOM 973 O O . GLN A 1 141 ? -20.961 14.633 32.229 1.00 17.67 141 GLN A O 1
ATOM 979 N N . LEU A 1 142 ? -20.916 15.949 34.074 1.00 15.32 142 LEU A N 1
ATOM 980 C CA . LEU A 1 142 ? -19.878 16.827 33.525 1.00 17.72 142 LEU A CA 1
ATOM 981 C C . LEU A 1 142 ? -18.595 16.795 34.379 1.00 17.40 142 LEU A C 1
ATOM 982 O O . LEU A 1 142 ? -17.830 17.779 34.365 1.00 19.09 142 LEU A O 1
ATOM 987 N N . GLU A 1 143 ? -18.341 15.630 34.940 1.00 17.23 143 GLU A N 1
ATOM 988 C CA . GLU A 1 143 ? -17.087 15.354 35.653 1.00 18.04 143 GLU A CA 1
ATOM 989 C C . GLU A 1 143 ? -16.165 14.492 34.795 1.00 17.75 143 GLU A C 1
ATOM 990 O O . GLU A 1 143 ? -15.124 13.966 35.234 1.00 19.22 143 GLU A O 1
ATOM 996 N N . SER A 1 144 ? -16.476 14.331 33.530 1.00 17.19 144 SER A N 1
ATOM 997 C CA . SER A 1 144 ? -15.702 13.616 32.523 1.00 17.53 144 SER A CA 1
ATOM 998 C C . SER A 1 144 ? -15.404 14.618 31.399 1.00 17.91 144 SER A C 1
ATOM 999 O O . SER A 1 144 ? -16.081 15.654 31.337 1.00 17.96 144 SER A O 1
ATOM 1002 N N . PRO A 1 145 ? -14.314 14.444 30.666 1.00 18.37 145 PRO A N 1
ATOM 1003 C CA . PRO A 1 145 ? -13.943 15.407 29.621 1.00 18.99 145 PRO A CA 1
ATOM 1004 C C . PRO A 1 145 ? -15.121 15.693 28.685 1.00 18.23 145 PRO A C 1
ATOM 1005 O O . PRO A 1 145 ? -15.763 14.761 28.186 1.00 18.21 145 PRO A O 1
ATOM 1009 N N . LEU A 1 146 ? -15.322 16.960 28.360 1.00 19.26 146 LEU A N 1
ATOM 1010 C CA . LEU A 1 146 ? -16.403 17.378 27.457 1.00 20.96 146 LEU A CA 1
ATOM 1011 C C . LEU A 1 146 ? -16.354 16.649 26.149 1.00 21.36 146 LEU A C 1
ATOM 1012 O O . LEU A 1 146 ? -17.340 16.149 25.603 1.00 20.40 146 LEU A O 1
ATOM 1017 N N . GLU A 1 147 ? -15.122 16.421 25.619 1.00 20.78 147 GLU A N 1
ATOM 1018 C CA . GLU A 1 147 ? -14.992 15.726 24.351 1.00 21.38 147 GLU A CA 1
ATOM 1019 C C . GLU A 1 147 ? -15.507 14.289 24.414 1.00 19.90 147 GLU A C 1
ATOM 1020 O O . GLU A 1 147 ? -16.069 13.819 23.426 1.00 20.80 147 GLU A O 1
ATOM 1026 N N . SER A 1 148 ? -15.311 13.636 25.557 1.00 18.55 148 SER A N 1
ATOM 1027 C CA . SER A 1 148 ? -15.798 12.253 25.661 1.00 17.39 148 SER A CA 1
ATOM 1028 C C . SER A 1 148 ? -17.334 12.226 25.797 1.00 17.47 148 SER A C 1
ATOM 1029 O O . SER A 1 148 ? -17.947 11.259 25.312 1.00 18.76 148 SER A O 1
ATOM 1032 N N . VAL A 1 149 ? -17.856 13.148 26.548 1.00 16.17 149 VAL A N 1
ATOM 1033 C CA . VAL A 1 149 ? -19.325 13.281 26.694 1.00 20.60 149 VAL A CA 1
ATOM 1034 C C . VAL A 1 149 ? -19.949 13.465 25.305 1.00 21.63 149 VAL A C 1
ATOM 1035 O O . VAL A 1 149 ? -20.892 12.769 24.884 1.00 20.78 149 VAL A O 1
ATOM 1039 N N . MET A 1 150 ? -19.338 14.382 24.528 1.00 21.56 150 MET A N 1
ATOM 1040 C CA . MET A 1 150 ? -19.750 14.602 23.143 1.00 21.62 150 MET A CA 1
ATOM 1041 C C . MET A 1 150 ? -19.573 13.390 22.276 1.00 21.55 150 MET A C 1
ATOM 1042 O O . MET A 1 150 ? -20.481 13.060 21.510 1.00 22.07 150 MET A O 1
ATOM 1047 N N . ALA A 1 151 ? -18.446 12.656 22.360 1.00 21.88 151 ALA A N 1
ATOM 1048 C CA . ALA A 1 151 ? -18.286 11.470 21.547 1.00 19.64 151 ALA A CA 1
ATOM 1049 C C . ALA A 1 151 ? -19.387 10.440 21.880 1.00 22.40 151 ALA A C 1
ATOM 1050 O O . ALA A 1 151 ? -19.949 9.826 20.968 1.00 21.52 151 ALA A O 1
ATOM 1052 N N . ALA A 1 152 ? -19.699 10.320 23.181 1.00 19.37 152 ALA A N 1
ATOM 1053 C CA . ALA A 1 152 ? -20.669 9.265 23.538 1.00 20.66 152 ALA A CA 1
ATOM 1054 C C . ALA A 1 152 ? -22.091 9.674 23.156 1.00 19.72 152 ALA A C 1
ATOM 1055 O O . ALA A 1 152 ? -22.826 8.799 22.704 1.00 21.12 152 ALA A O 1
ATOM 1057 N N . ALA A 1 153 ? -22.431 10.929 23.320 1.00 20.69 153 ALA A N 1
ATOM 1058 C CA . ALA A 1 153 ? -23.747 11.443 22.954 1.00 22.80 153 ALA A CA 1
ATOM 1059 C C . ALA A 1 153 ? -23.966 11.222 21.465 1.00 24.92 153 ALA A C 1
ATOM 1060 O O . ALA A 1 153 ? -24.999 10.686 21.053 1.00 24.04 153 ALA A O 1
ATOM 1062 N N . LYS A 1 154 ? -22.922 11.445 20.646 1.00 25.49 154 LYS A N 1
ATOM 1063 C CA . LYS A 1 154 ? -23.045 11.191 19.210 1.00 26.87 154 LYS A CA 1
ATOM 1064 C C . LYS A 1 154 ? -23.325 9.752 18.856 1.00 27.24 154 LYS A C 1
ATOM 1065 O O . LYS A 1 154 ? -24.232 9.482 18.040 1.00 27.87 154 LYS A O 1
ATOM 1071 N N . ILE A 1 155 ? -22.606 8.779 19.440 1.00 25.69 155 ILE A N 1
ATOM 1072 C CA . ILE A 1 155 ? -22.841 7.370 19.214 1.00 24.58 155 ILE A CA 1
ATOM 1073 C C . ILE A 1 155 ? -24.268 6.984 19.640 1.00 25.79 155 ILE A C 1
ATOM 1074 O O . ILE A 1 155 ? -24.994 6.295 18.889 1.00 26.15 155 ILE A O 1
ATOM 1079 N N . ALA A 1 156 ? -24.661 7.496 20.818 1.00 23.62 156 ALA A N 1
ATOM 1080 C CA . ALA A 1 156 ? -26.015 7.167 21.287 1.00 24.33 156 ALA A CA 1
ATOM 1081 C C . ALA A 1 156 ? -27.042 7.735 20.306 1.00 25.45 156 ALA A C 1
ATOM 1082 O O . ALA A 1 156 ? -27.979 7.037 19.894 1.00 26.16 156 ALA A O 1
ATOM 1084 N N . HIS A 1 157 ? -26.887 9.003 19.958 1.00 26.72 157 HIS A N 1
ATOM 1085 C CA . HIS A 1 157 ? -27.807 9.658 19.029 1.00 29.54 157 HIS A CA 1
ATOM 1086 C C . HIS A 1 157 ? -27.988 8.867 17.743 1.00 30.77 157 HIS A C 1
ATOM 1087 O O . HIS A 1 157 ? -29.137 8.659 17.313 1.00 32.30 157 HIS A O 1
ATOM 1094 N N . GLN A 1 158 ? -26.898 8.420 17.126 1.00 31.40 158 GLN A N 1
ATOM 1095 C CA . GLN A 1 158 ? -26.936 7.643 15.920 1.00 32.58 158 GLN A CA 1
ATOM 1096 C C . GLN A 1 158 ? -27.719 6.330 16.080 1.00 32.77 158 GLN A C 1
ATOM 1097 O O . GLN A 1 158 ? -28.120 5.755 15.054 1.00 32.78 158 GLN A O 1
ATOM 1103 N N . ASN A 1 159 ? -27.668 5.690 17.250 1.00 30.76 159 ASN A N 1
ATOM 1104 C CA . ASN A 1 159 ? -28.257 4.384 17.431 1.00 28.84 159 ASN A CA 1
ATOM 1105 C C . ASN A 1 159 ? -29.577 4.405 18.171 1.00 27.09 159 ASN A C 1
ATOM 1106 O O . ASN A 1 159 ? -30.058 3.352 18.605 1.00 28.19 159 ASN A O 1
ATOM 1111 N N . LYS A 1 160 ? -30.177 5.567 18.355 1.00 25.59 160 LYS A N 1
ATOM 1112 C CA . LYS A 1 160 ? -31.461 5.683 19.047 1.00 27.84 160 LYS A CA 1
ATOM 1113 C C . LYS A 1 160 ? -31.398 5.280 20.517 1.00 28.23 160 LYS A C 1
ATOM 1114 O O . LYS A 1 160 ? -32.349 4.792 21.126 1.00 26.50 160 LYS A O 1
ATOM 1120 N N . THR A 1 161 ? -30.215 5.481 21.108 1.00 25.00 161 THR A N 1
ATOM 1121 C CA . THR A 1 161 ? -29.996 5.282 22.542 1.00 22.55 161 THR A CA 1
ATOM 1122 C C . THR A 1 161 ? -30.351 6.595 23.201 1.00 22.83 161 THR A C 1
ATOM 1123 O O . THR A 1 161 ? -29.872 7.683 22.783 1.00 23.15 161 THR A O 1
ATOM 1127 N N . ILE A 1 162 ? -31.208 6.601 24.202 1.00 20.89 162 ILE A N 1
ATOM 1128 C CA . ILE A 1 162 ? -31.630 7.812 24.873 1.00 20.94 162 ILE A CA 1
ATOM 1129 C C . ILE A 1 162 ? -30.409 8.469 25.530 1.00 22.52 162 ILE A C 1
ATOM 1130 O O . ILE A 1 162 ? -29.703 7.759 26.257 1.00 22.32 162 ILE A O 1
ATOM 1135 N N . VAL A 1 163 ? -30.263 9.763 25.315 1.00 20.81 163 VAL A N 1
ATOM 1136 C CA . VAL A 1 163 ? -29.148 10.460 25.988 1.00 21.70 163 VAL A CA 1
ATOM 1137 C C . VAL A 1 163 ? -29.702 11.286 27.126 1.00 20.33 163 VAL A C 1
ATOM 1138 O O . VAL A 1 163 ? -30.474 12.247 26.932 1.00 21.60 163 VAL A O 1
ATOM 1142 N N . ALA A 1 164 ? -29.295 10.900 28.347 1.00 19.97 164 ALA A N 1
ATOM 1143 C CA . ALA A 1 164 ? -29.698 11.607 29.549 1.00 18.12 164 ALA A CA 1
ATOM 1144 C C . ALA A 1 164 ? -28.455 12.349 30.088 1.00 19.51 164 ALA A C 1
ATOM 1145 O O . ALA A 1 164 ? -27.469 11.680 30.352 1.00 19.52 164 ALA A O 1
ATOM 1147 N N . LEU A 1 165 ? -28.538 13.638 30.219 1.00 18.12 165 LEU A N 1
ATOM 1148 C CA . LEU A 1 165 ? -27.362 14.375 30.714 1.00 18.23 165 LEU A CA 1
ATOM 1149 C C . LEU A 1 165 ? -27.707 15.127 31.970 1.00 18.02 165 LEU A C 1
ATOM 1150 O O . LEU A 1 165 ? -28.634 15.929 32.000 1.00 19.54 165 LEU A O 1
ATOM 1155 N N . ASN A 1 166 ? -26.974 14.895 33.063 1.00 17.86 166 ASN A N 1
ATOM 1156 C CA . ASN A 1 166 ? -27.153 15.669 34.290 1.00 17.08 166 ASN A CA 1
ATOM 1157 C C . ASN A 1 166 ? -26.021 16.688 34.178 1.00 17.61 166 ASN A C 1
ATOM 1158 O O . ASN A 1 166 ? -24.837 16.285 34.300 1.00 20.11 166 ASN A O 1
ATOM 1163 N N . PRO A 1 167 ? -26.276 17.941 33.848 1.00 18.61 167 PRO A N 1
ATOM 1164 C CA . PRO A 1 167 ? -25.249 18.915 33.485 1.00 18.49 167 PRO A CA 1
ATOM 1165 C C . PRO A 1 167 ? -24.549 19.542 34.651 1.00 19.89 167 PRO A C 1
ATOM 1166 O O . PRO A 1 167 ? -24.634 20.755 34.933 1.00 20.44 167 PRO A O 1
ATOM 1170 N N . ALA A 1 168 ? -23.934 18.686 35.477 1.00 18.57 168 ALA A N 1
ATOM 1171 C CA . ALA A 1 168 ? -23.319 19.052 36.735 1.00 19.51 168 ALA A CA 1
ATOM 1172 C C . ALA A 1 168 ? -21.885 18.533 36.784 1.00 19.59 168 ALA A C 1
ATOM 1173 O O . ALA A 1 168 ? -21.659 17.401 36.385 1.00 18.37 168 ALA A O 1
ATOM 1175 N N . PRO A 1 169 ? -20.958 19.311 37.333 1.00 21.53 169 PRO A N 1
ATOM 1176 C CA . PRO A 1 169 ? -21.186 20.645 37.787 1.00 22.26 169 PRO A CA 1
ATOM 1177 C C . PRO A 1 169 ? -21.435 21.590 36.613 1.00 22.88 169 PRO A C 1
ATOM 1178 O O . PRO A 1 169 ? -21.097 21.311 35.453 1.00 23.34 169 PRO A O 1
ATOM 1182 N N . ALA A 1 170 ? -22.006 22.735 36.954 1.00 24.12 170 ALA A N 1
ATOM 1183 C CA . ALA A 1 170 ? -22.411 23.763 36.025 1.00 27.10 170 ALA A CA 1
ATOM 1184 C C . ALA A 1 170 ? -21.294 24.267 35.117 1.00 28.71 170 ALA A C 1
ATOM 1185 O O . ALA A 1 170 ? -20.184 24.516 35.567 1.00 27.72 170 ALA A O 1
ATOM 1187 N N . ARG A 1 171 ? -21.613 24.432 33.854 1.00 30.24 171 ARG A N 1
ATOM 1188 C CA . ARG A 1 171 ? -20.776 25.047 32.833 1.00 32.50 171 ARG A CA 1
ATOM 1189 C C . ARG A 1 171 ? -21.636 25.250 31.573 1.00 33.57 171 ARG A C 1
ATOM 1190 O O . ARG A 1 171 ? -22.670 24.602 31.416 1.00 33.73 171 ARG A O 1
ATOM 1198 N N . GLU A 1 172 ? -21.210 26.163 30.704 1.00 33.77 172 GLU A N 1
ATOM 1199 C CA . GLU A 1 172 ? -21.954 26.352 29.456 1.00 33.37 172 GLU A CA 1
ATOM 1200 C C . GLU A 1 172 ? -21.571 25.198 28.546 1.00 30.67 172 GLU A C 1
ATOM 1201 O O . GLU A 1 172 ? -20.464 24.659 28.685 1.00 32.58 172 GLU A O 1
ATOM 1207 N N . LEU A 1 173 ? -22.449 24.769 27.655 1.00 28.71 173 LEU A N 1
ATOM 1208 C CA . LEU A 1 173 ? -22.155 23.652 26.774 1.00 28.04 173 LEU A CA 1
ATOM 1209 C C . LEU A 1 173 ? -22.419 24.095 25.347 1.00 28.96 173 LEU A C 1
ATOM 1210 O O . LEU A 1 173 ? -23.327 24.900 25.159 1.00 28.33 173 LEU A O 1
ATOM 1215 N N . PRO A 1 174 ? -21.666 23.560 24.399 1.00 29.60 174 PRO A N 1
ATOM 1216 C CA . PRO A 1 174 ? -21.842 23.877 23.001 1.00 29.28 174 PRO A CA 1
ATOM 1217 C C . PRO A 1 174 ? -23.196 23.385 22.528 1.00 29.62 174 PRO A C 1
ATOM 1218 O O . PRO A 1 174 ? -23.638 22.265 22.834 1.00 27.14 174 PRO A O 1
ATOM 1222 N N . ASP A 1 175 ? -23.802 24.113 21.594 1.00 29.23 175 ASP A N 1
ATOM 1223 C CA . ASP A 1 175 ? -25.070 23.735 20.979 1.00 30.49 175 ASP A CA 1
ATOM 1224 C C . ASP A 1 175 ? -24.974 22.382 20.311 1.00 30.31 175 ASP A C 1
ATOM 1225 O O . ASP A 1 175 ? -25.944 21.621 20.280 1.00 30.89 175 ASP A O 1
ATOM 1230 N N . GLU A 1 176 ? -23.781 22.021 19.805 1.00 29.73 176 GLU A N 1
ATOM 1231 C CA . GLU A 1 176 ? -23.583 20.727 19.200 1.00 28.17 176 GLU A CA 1
ATOM 1232 C C . GLU A 1 176 ? -23.896 19.600 20.214 1.00 27.51 176 GLU A C 1
ATOM 1233 O O . GLU A 1 176 ? -24.157 18.486 19.745 1.00 28.36 176 GLU A O 1
ATOM 1239 N N . LEU A 1 177 ? -23.477 19.780 21.462 1.00 25.76 177 LEU A N 1
ATOM 1240 C CA . LEU A 1 177 ? -23.765 18.741 22.454 1.00 24.60 177 LEU A CA 1
ATOM 1241 C C . LEU A 1 177 ? -25.249 18.807 22.872 1.00 24.28 177 LEU A C 1
ATOM 1242 O O . LEU A 1 177 ? -25.878 17.752 22.866 1.00 23.07 177 LEU A O 1
ATOM 1247 N N . LEU A 1 178 ? -25.759 19.978 23.166 1.00 24.92 178 LEU A N 1
ATOM 1248 C CA . LEU A 1 178 ? -27.163 20.086 23.618 1.00 26.30 178 LEU A CA 1
ATOM 1249 C C . LEU A 1 178 ? -28.171 19.521 22.637 1.00 27.71 178 LEU A C 1
ATOM 1250 O O . LEU A 1 178 ? -29.104 18.792 23.036 1.00 27.41 178 LEU A O 1
ATOM 1255 N N . ALA A 1 179 ? -27.893 19.570 21.333 1.00 28.14 179 ALA A N 1
ATOM 1256 C CA . ALA A 1 179 ? -28.738 19.021 20.289 1.00 28.97 179 ALA A CA 1
ATOM 1257 C C . ALA A 1 179 ? -28.819 17.504 20.296 1.00 28.65 179 ALA A C 1
ATOM 1258 O O . ALA A 1 179 ? -29.790 16.933 19.793 1.00 27.89 179 ALA A O 1
ATOM 1260 N N . LEU A 1 180 ? -27.871 16.821 20.933 1.00 26.59 180 LEU A N 1
ATOM 1261 C CA . LEU A 1 180 ? -27.835 15.397 21.042 1.00 25.56 180 LEU A CA 1
ATOM 1262 C C . LEU A 1 180 ? -28.500 14.910 22.350 1.00 24.62 180 LEU A C 1
ATOM 1263 O O . LEU A 1 180 ? -28.492 13.683 22.519 1.00 25.90 180 LEU A O 1
ATOM 1268 N N . VAL A 1 181 ? -28.911 15.790 23.243 1.00 23.91 181 VAL A N 1
ATOM 1269 C CA . VAL A 1 181 ? -29.435 15.298 24.531 1.00 23.52 181 VAL A CA 1
ATOM 1270 C C . VAL A 1 181 ? -30.954 15.085 24.446 1.00 24.21 181 VAL A C 1
ATOM 1271 O O . VAL A 1 181 ? -31.602 15.989 23.938 1.00 23.13 181 VAL A O 1
ATOM 1275 N N . ASP A 1 182 ? -31.455 13.964 24.967 1.00 22.65 182 ASP A N 1
ATOM 1276 C CA . ASP A 1 182 ? -32.893 13.729 25.005 1.00 21.85 182 ASP A CA 1
ATOM 1277 C C . ASP A 1 182 ? -33.545 14.137 26.304 1.00 23.58 182 ASP A C 1
ATOM 1278 O O . ASP A 1 182 ? -34.700 14.628 26.344 1.00 22.28 182 ASP A O 1
ATOM 1283 N N . ILE A 1 183 ? -32.864 13.897 27.416 1.00 21.51 183 ILE A N 1
ATOM 1284 C CA . ILE A 1 183 ? -33.335 14.230 28.744 1.00 22.53 183 ILE A CA 1
ATOM 1285 C C . ILE A 1 183 ? -32.244 15.056 29.450 1.00 23.27 183 ILE A C 1
ATOM 1286 O O . ILE A 1 183 ? -31.116 14.522 29.501 1.00 21.00 183 ILE A O 1
ATOM 1291 N N . ILE A 1 184 ? -32.556 16.227 29.928 1.00 22.20 184 ILE A N 1
ATOM 1292 C CA . ILE A 1 184 ? -31.525 17.027 30.624 1.00 23.99 184 ILE A CA 1
ATOM 1293 C C . ILE A 1 184 ? -32.042 17.320 32.008 1.00 23.67 184 ILE A C 1
ATOM 1294 O O . ILE A 1 184 ? -33.212 17.693 32.213 1.00 24.28 184 ILE A O 1
ATOM 1299 N N . THR A 1 185 ? -31.203 17.193 33.046 1.00 22.08 185 THR A N 1
ATOM 1300 C CA . THR A 1 185 ? -31.622 17.419 34.429 1.00 20.96 185 THR A CA 1
ATOM 1301 C C . THR A 1 185 ? -30.814 18.398 35.252 1.00 21.74 185 THR A C 1
ATOM 1302 O O . THR A 1 185 ? -30.272 18.158 36.364 1.00 19.09 185 THR A O 1
ATOM 1306 N N . PRO A 1 186 ? -30.861 19.697 34.889 1.00 22.59 186 PRO A N 1
ATOM 1307 C CA . PRO A 1 186 ? -30.188 20.719 35.624 1.00 22.70 186 PRO A CA 1
ATOM 1308 C C . PRO A 1 186 ? -30.847 21.010 36.959 1.00 24.09 186 PRO A C 1
ATOM 1309 O O . PRO A 1 186 ? -32.076 20.838 37.092 1.00 24.25 186 PRO A O 1
ATOM 1313 N N . ASN A 1 187 ? -30.038 21.516 37.874 1.00 21.41 187 ASN A N 1
ATOM 1314 C CA . ASN A 1 187 ? -30.572 22.126 39.090 1.00 23.25 187 ASN A CA 1
ATOM 1315 C C . ASN A 1 187 ? -30.771 23.609 38.731 1.00 23.32 187 ASN A C 1
ATOM 1316 O O . ASN A 1 187 ? -30.551 23.951 37.552 1.00 22.43 187 ASN A O 1
ATOM 1321 N N . GLU A 1 188 ? -31.168 24.469 39.651 1.00 25.08 188 GLU A N 1
ATOM 1322 C CA . GLU A 1 188 ? -31.429 25.866 39.261 1.00 26.54 188 GLU A CA 1
ATOM 1323 C C . GLU A 1 188 ? -30.186 26.612 38.791 1.00 27.92 188 GLU A C 1
ATOM 1324 O O . GLU A 1 188 ? -30.253 27.373 37.823 1.00 27.84 188 GLU A O 1
ATOM 1330 N N . THR A 1 189 ? -29.056 26.392 39.461 1.00 28.77 189 THR A N 1
ATOM 1331 C CA . THR A 1 189 ? -27.795 27.033 39.064 1.00 28.53 189 THR A CA 1
ATOM 1332 C C . THR A 1 189 ? -27.371 26.643 37.662 1.00 27.54 189 THR A C 1
ATOM 1333 O O . THR A 1 189 ? -26.929 27.482 36.875 1.00 27.69 189 THR A O 1
ATOM 1337 N N . GLU A 1 190 ? -27.468 25.356 37.333 1.00 26.26 190 GLU A N 1
ATOM 1338 C CA . GLU A 1 190 ? -27.096 24.826 36.032 1.00 24.44 190 GLU A CA 1
ATOM 1339 C C . GLU A 1 190 ? -28.009 25.334 34.933 1.00 25.29 190 GLU A C 1
ATOM 1340 O O . GLU A 1 190 ? -27.597 25.643 33.821 1.00 24.55 190 GLU A O 1
ATOM 1346 N N . ALA A 1 191 ? -29.325 25.429 35.220 1.00 25.10 191 ALA A N 1
ATOM 1347 C CA . ALA A 1 191 ? -30.278 25.922 34.245 1.00 25.21 191 ALA A CA 1
ATOM 1348 C C . ALA A 1 191 ? -29.921 27.358 33.854 1.00 25.68 191 ALA A C 1
ATOM 1349 O O . ALA A 1 191 ? -29.930 27.700 32.660 1.00 28.12 191 ALA A O 1
ATOM 1351 N N . GLU A 1 192 ? -29.537 28.132 34.841 1.00 26.94 192 GLU A N 1
ATOM 1352 C CA . GLU A 1 192 ? -29.118 29.517 34.602 1.00 29.41 192 GLU A CA 1
ATOM 1353 C C . GLU A 1 192 ? -27.844 29.573 33.792 1.00 31.32 192 GLU A C 1
ATOM 1354 O O . GLU A 1 192 ? -27.700 30.331 32.818 1.00 32.17 192 GLU A O 1
ATOM 1360 N N . LYS A 1 193 ? -26.884 28.703 34.188 1.00 29.92 193 LYS A N 1
ATOM 1361 C CA . LYS A 1 193 ? -25.617 28.714 33.428 1.00 28.79 193 LYS A CA 1
ATOM 1362 C C . LYS A 1 193 ? -25.877 28.323 31.993 1.00 29.17 193 LYS A C 1
ATOM 1363 O O . LYS A 1 193 ? -25.245 28.867 31.066 1.00 29.21 193 LYS A O 1
ATOM 1369 N N . LEU A 1 194 ? -26.815 27.419 31.696 1.00 27.14 194 LEU A N 1
ATOM 1370 C CA . LEU A 1 194 ? -27.028 26.941 30.362 1.00 29.07 194 LEU A CA 1
ATOM 1371 C C . LEU A 1 194 ? -27.871 27.852 29.469 1.00 31.23 194 LEU A C 1
ATOM 1372 O O . LEU A 1 194 ? -27.764 27.770 28.243 1.00 32.04 194 LEU A O 1
ATOM 1377 N N . THR A 1 195 ? -28.758 28.622 30.079 1.00 31.58 195 THR A N 1
ATOM 1378 C CA . THR A 1 195 ? -29.685 29.465 29.349 1.00 34.57 195 THR A CA 1
ATOM 1379 C C . THR A 1 195 ? -29.521 30.947 29.623 1.00 36.61 195 THR A C 1
ATOM 1380 O O . THR A 1 195 ? -30.162 31.712 28.901 1.00 38.40 195 THR A O 1
ATOM 1384 N N . GLY A 1 196 ? -28.989 31.322 30.780 1.00 37.94 196 GLY A N 1
ATOM 1385 C CA . GLY A 1 196 ? -28.920 32.716 31.174 1.00 39.34 196 GLY A CA 1
ATOM 1386 C C . GLY A 1 196 ? -30.140 33.190 31.952 1.00 39.82 196 GLY A C 1
ATOM 1387 O O . GLY A 1 196 ? -30.233 34.368 32.321 1.00 40.48 196 GLY A O 1
ATOM 1388 N N . ILE A 1 197 ? -31.076 32.297 32.239 1.00 39.46 197 ILE A N 1
ATOM 1389 C CA . ILE A 1 197 ? -32.269 32.672 32.994 1.00 39.15 197 ILE A CA 1
ATOM 1390 C C . ILE A 1 197 ? -32.201 32.17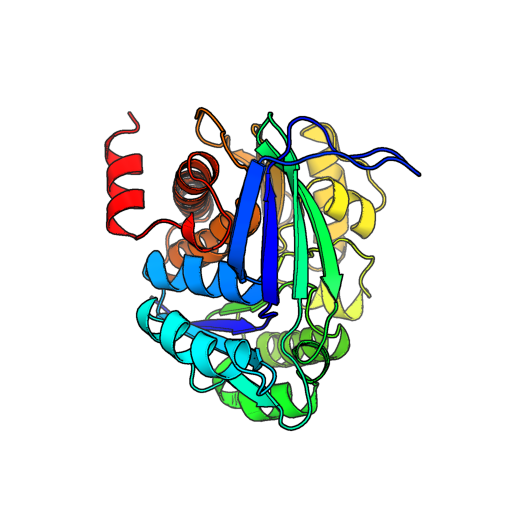1 34.422 1.00 39.24 197 ILE A C 1
ATOM 1391 O O . ILE A 1 197 ? -32.136 30.958 34.645 1.00 38.96 197 ILE A O 1
ATOM 1396 N N . ARG A 1 198 ? -32.167 33.072 35.389 1.00 39.52 198 ARG A N 1
ATOM 1397 C CA . ARG A 1 198 ? -32.166 32.688 36.795 1.00 41.54 198 ARG A CA 1
ATOM 1398 C C . ARG A 1 198 ? -33.502 32.008 37.106 1.00 42.57 198 ARG A C 1
ATOM 1399 O O . ARG A 1 198 ? -34.552 32.493 36.672 1.00 42.81 198 ARG A O 1
ATOM 1407 N N . VAL A 1 199 ? -33.471 30.890 37.818 1.00 42.64 199 VAL A N 1
ATOM 1408 C CA . VAL A 1 199 ? -34.687 30.148 38.130 1.00 43.51 199 VAL A CA 1
ATOM 1409 C C . VAL A 1 199 ? -34.971 30.207 39.627 1.00 44.46 199 VAL A C 1
ATOM 1410 O O . VAL A 1 199 ? -34.286 29.587 40.439 1.00 44.56 199 VAL A O 1
ATOM 1414 N N . GLU A 1 200 ? -35.995 30.967 39.991 1.00 45.83 200 GLU A N 1
ATOM 1415 C CA . GLU A 1 200 ? -36.378 31.112 41.391 1.00 47.98 200 GLU A CA 1
ATOM 1416 C C . GLU A 1 200 ? -37.851 30.738 41.579 1.00 47.87 200 GLU A C 1
ATOM 1417 O O . GLU A 1 200 ? -38.307 30.668 42.722 1.00 49.09 200 GLU A O 1
ATOM 1423 N N . ASN A 1 201 ? -38.558 30.475 40.489 1.00 46.84 201 ASN A N 1
ATOM 1424 C CA . ASN A 1 201 ? -39.954 30.063 40.600 1.00 46.42 201 ASN A CA 1
ATOM 1425 C C . ASN A 1 201 ? -40.346 29.195 39.417 1.00 45.21 201 ASN A C 1
ATOM 1426 O O . ASN A 1 201 ? -39.565 29.051 38.478 1.00 45.65 201 ASN A O 1
ATOM 1431 N N . ASP A 1 202 ? -41.604 28.760 39.375 1.00 43.47 202 ASP A N 1
ATOM 1432 C CA . ASP A 1 202 ? -42.100 27.925 38.297 1.00 42.08 202 ASP A CA 1
ATOM 1433 C C . ASP A 1 202 ? -42.218 28.670 36.981 1.00 41.17 202 ASP A C 1
ATOM 1434 O O . ASP A 1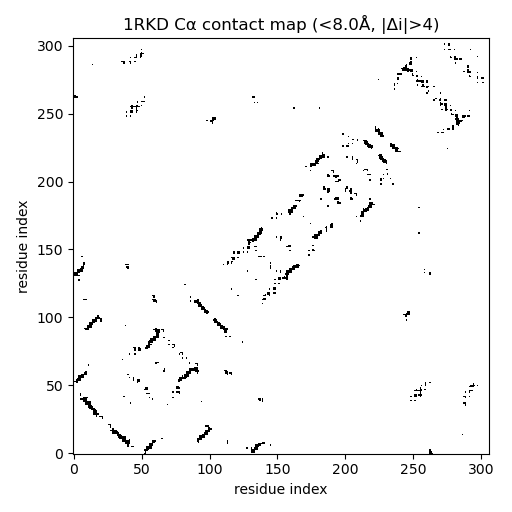 202 ? -42.200 28.058 35.914 1.00 38.47 202 ASP A O 1
ATOM 1439 N N . GLU A 1 203 ? -42.363 29.992 37.041 1.00 40.62 203 GLU A N 1
ATOM 1440 C CA . GLU A 1 203 ? -42.437 30.826 35.848 1.00 40.57 203 GLU A CA 1
ATOM 1441 C C . GLU A 1 203 ? -41.047 30.923 35.215 1.00 38.41 203 GLU A C 1
ATOM 1442 O O . GLU A 1 203 ? -40.890 30.742 34.013 1.00 38.40 203 GLU A O 1
ATOM 1448 N N . ASP A 1 204 ? -40.035 31.163 36.039 1.00 37.80 204 ASP A N 1
ATOM 1449 C CA . ASP A 1 204 ? -38.659 31.169 35.526 1.00 37.46 204 ASP A CA 1
ATOM 1450 C C . ASP A 1 204 ? -38.265 29.782 35.031 1.00 36.05 204 ASP A C 1
ATOM 1451 O O . ASP A 1 204 ? -37.689 29.650 33.936 1.00 36.51 204 ASP A O 1
ATOM 1456 N N . ALA A 1 205 ? -38.680 28.726 35.738 1.00 35.10 205 ALA A N 1
ATOM 1457 C CA . ALA A 1 205 ? -38.373 27.366 35.288 1.00 34.35 205 ALA A CA 1
ATOM 1458 C C . ALA A 1 205 ? -38.934 27.108 33.900 1.00 34.23 205 ALA A C 1
ATOM 1459 O O . ALA A 1 205 ? -38.250 26.499 33.077 1.00 32.81 205 ALA A O 1
ATOM 1461 N N . ALA A 1 206 ? -40.183 27.567 33.623 1.00 33.16 206 ALA A N 1
ATOM 1462 C CA . ALA A 1 206 ? -40.702 27.336 32.277 1.00 31.27 206 ALA A CA 1
ATOM 1463 C C . ALA A 1 206 ? -39.884 28.128 31.257 1.00 30.90 206 ALA A C 1
ATOM 1464 O O . ALA A 1 206 ? -39.640 27.660 30.154 1.00 31.79 206 ALA A O 1
ATOM 1466 N N . LYS A 1 207 ? -39.445 29.332 31.577 1.00 31.81 207 LYS A N 1
ATOM 1467 C CA . LYS A 1 207 ? -38.655 30.153 30.670 1.00 33.05 207 LYS A CA 1
ATOM 1468 C C . LYS A 1 207 ? -37.357 29.432 30.297 1.00 32.35 207 LYS A C 1
ATOM 1469 O O . LYS A 1 207 ? -37.028 29.274 29.129 1.00 31.21 207 LYS A O 1
ATOM 1475 N N . ALA A 1 208 ? -36.633 28.990 31.306 1.00 33.04 208 ALA A N 1
ATOM 1476 C CA . ALA A 1 208 ? -35.355 28.275 31.108 1.00 32.11 208 ALA A CA 1
ATOM 1477 C C . ALA A 1 208 ? -35.535 26.970 30.371 1.00 31.24 208 ALA A C 1
ATOM 1478 O O . ALA A 1 208 ? -34.855 26.631 29.388 1.00 31.50 208 ALA A O 1
ATOM 1480 N N . ALA A 1 209 ? -36.585 26.220 30.696 1.00 32.06 209 ALA A N 1
ATOM 1481 C CA . ALA A 1 209 ? -36.953 25.006 30.000 1.00 31.09 209 ALA A CA 1
ATOM 1482 C C . ALA A 1 209 ? -37.163 25.234 28.510 1.00 32.23 209 ALA A C 1
ATOM 1483 O O . ALA A 1 209 ? -36.827 24.384 27.677 1.00 30.71 209 ALA A O 1
ATOM 1485 N N . GLN A 1 210 ? -37.817 26.364 28.176 1.00 32.45 210 GLN A N 1
ATOM 1486 C CA . GLN A 1 210 ? -38.067 26.654 26.764 1.00 33.32 210 GLN A CA 1
ATOM 1487 C C . GLN A 1 210 ? -36.797 26.890 25.964 1.00 31.61 210 GLN A C 1
ATOM 1488 O O . GLN A 1 210 ? -36.721 26.426 24.818 1.00 32.30 210 GLN A O 1
ATOM 1494 N N . VAL A 1 211 ? -35.814 27.554 26.546 1.00 32.15 211 VAL A N 1
ATOM 1495 C CA . VAL A 1 211 ? -34.523 27.750 25.854 1.00 32.36 211 VAL A CA 1
ATOM 1496 C C . VAL A 1 211 ? -33.919 26.389 25.537 1.00 32.93 211 VAL A C 1
ATOM 1497 O O . VAL A 1 211 ? -33.494 26.072 24.425 1.00 33.35 211 VAL A O 1
ATOM 1501 N N . LEU A 1 212 ? -33.912 25.516 26.566 1.00 32.47 212 LEU A N 1
ATOM 1502 C CA . LEU A 1 212 ? -33.382 24.165 26.372 1.00 31.19 212 LEU A CA 1
ATOM 1503 C C . LEU A 1 212 ? -34.170 23.382 25.362 1.00 31.11 212 LEU A C 1
ATOM 1504 O O . LEU A 1 212 ? -33.551 22.658 24.576 1.00 30.04 212 LEU A O 1
ATOM 1509 N N . HIS A 1 213 ? -35.515 23.521 25.306 1.00 31.60 213 HIS A N 1
ATOM 1510 C CA . HIS A 1 213 ? -36.274 22.830 24.270 1.00 31.47 213 HIS A CA 1
ATOM 1511 C C . HIS A 1 213 ? -35.875 23.377 22.888 1.00 31.44 213 HIS A C 1
ATOM 1512 O O . HIS A 1 213 ? -35.678 22.620 21.950 1.00 30.02 213 HIS A O 1
ATOM 1519 N N . GLU A 1 214 ? -35.641 24.672 22.823 1.00 32.62 214 GLU A N 1
ATOM 1520 C CA . GLU A 1 214 ? -35.145 25.373 21.642 1.00 36.25 214 GLU A CA 1
ATOM 1521 C C . GLU A 1 214 ? -33.759 24.934 21.204 1.00 37.53 214 GLU A C 1
ATOM 1522 O O . GLU A 1 214 ? -33.331 25.174 20.070 1.00 38.34 214 GLU A O 1
ATOM 1528 N N . LYS A 1 215 ? -33.014 24.225 22.058 1.00 36.84 215 LYS A N 1
ATOM 1529 C CA . LYS A 1 215 ? -31.704 23.688 21.715 1.00 33.94 215 LYS A CA 1
ATOM 1530 C C . LYS A 1 215 ? -31.832 22.274 21.170 1.00 32.52 215 LYS A C 1
ATOM 1531 O O . LYS A 1 215 ? -30.831 21.699 20.730 1.00 32.77 215 LYS A O 1
ATOM 1537 N N . GLY A 1 216 ? -33.029 21.691 21.153 1.00 29.29 216 GLY A N 1
ATOM 1538 C CA . GLY A 1 216 ? -33.217 20.354 20.616 1.00 28.60 216 GLY A CA 1
ATOM 1539 C C . GLY A 1 216 ? -33.598 19.353 21.717 1.00 26.59 216 GLY A C 1
ATOM 1540 O O . GLY A 1 216 ? -33.757 18.182 21.387 1.00 28.34 216 GLY A O 1
ATOM 1541 N N . ILE A 1 217 ? -33.673 19.795 22.955 1.00 26.26 217 ILE A N 1
ATOM 1542 C CA . ILE A 1 217 ? -33.915 18.837 24.049 1.00 26.20 217 ILE A CA 1
ATOM 1543 C C . ILE A 1 217 ? -35.415 18.726 24.412 1.00 25.75 217 ILE A C 1
ATOM 1544 O O . ILE A 1 217 ? -36.002 19.606 25.008 1.00 26.88 217 ILE A O 1
ATOM 1549 N N . ARG A 1 218 ? -35.947 17.563 24.129 1.00 26.97 218 ARG A N 1
ATOM 1550 C CA . ARG A 1 218 ? -37.362 17.270 24.347 1.00 27.87 218 ARG A CA 1
ATOM 1551 C C . ARG A 1 218 ? -37.803 17.236 25.797 1.00 28.32 218 ARG A C 1
ATOM 1552 O O . ARG A 1 218 ? -38.815 17.864 26.157 1.00 27.47 218 ARG A O 1
ATOM 1560 N N . THR A 1 219 ? -37.061 16.497 26.643 1.00 26.91 219 THR A N 1
ATOM 1561 C CA . THR A 1 219 ? -37.468 16.426 28.055 1.00 25.53 219 THR A CA 1
ATOM 1562 C C . THR A 1 219 ? -36.514 17.205 28.943 1.00 25.15 219 THR A C 1
ATOM 1563 O O . THR A 1 219 ? -35.307 16.897 29.014 1.00 25.05 219 THR A O 1
ATOM 1567 N N . VAL A 1 220 ? -37.038 18.240 29.584 1.00 24.67 220 VAL A N 1
ATOM 1568 C CA . VAL A 1 220 ? -36.288 19.100 30.475 1.00 26.59 220 VAL A CA 1
ATOM 1569 C C . VAL A 1 220 ? -36.840 18.970 31.891 1.00 26.98 220 VAL A C 1
ATOM 1570 O O . VAL A 1 220 ? -38.022 19.224 32.169 1.00 26.61 220 VAL A O 1
ATOM 1574 N N . LEU A 1 221 ? -35.942 18.538 32.792 1.00 25.03 221 LEU A N 1
ATOM 1575 C CA . LEU A 1 221 ? -36.318 18.400 34.199 1.00 23.89 221 LEU A CA 1
ATOM 1576 C C . LEU A 1 221 ? -35.443 19.333 35.013 1.00 24.97 221 LEU A C 1
ATOM 1577 O O . LEU A 1 221 ? -34.236 19.049 35.152 1.00 24.11 221 LEU A O 1
ATOM 1582 N N . ILE A 1 222 ? -35.984 20.441 35.504 1.00 24.52 222 ILE A N 1
ATOM 1583 C CA . ILE A 1 222 ? -35.195 21.390 36.300 1.00 24.81 222 ILE A CA 1
ATOM 1584 C C . ILE A 1 222 ? -35.498 21.095 37.762 1.00 26.02 222 ILE A C 1
ATOM 1585 O O . ILE A 1 222 ? -36.638 21.316 38.235 1.00 25.39 222 ILE A O 1
ATOM 1590 N N . THR A 1 223 ? -34.516 20.594 38.488 1.00 24.68 223 THR A N 1
ATOM 1591 C CA . THR A 1 223 ? -34.702 20.266 39.904 1.00 27.44 223 THR A CA 1
ATOM 1592 C C . THR A 1 223 ? -34.683 21.538 40.741 1.00 29.22 223 THR A C 1
ATOM 1593 O O . THR A 1 223 ? -34.058 22.556 40.421 1.00 29.24 223 THR A O 1
ATOM 1597 N N . LEU A 1 224 ? -35.554 21.587 41.749 1.00 30.81 224 LEU A N 1
ATOM 1598 C CA . LEU A 1 224 ? -35.841 22.763 42.551 1.00 33.85 224 LEU A CA 1
ATOM 1599 C C . LEU A 1 224 ? -35.598 22.527 44.036 1.00 36.23 224 LEU A C 1
ATOM 1600 O O . LEU A 1 224 ? -36.302 23.080 44.898 1.00 38.31 224 LEU A O 1
ATOM 1605 N N . GLY A 1 225 ? -34.623 21.709 44.402 1.00 37.47 225 GLY A N 1
ATOM 1606 C CA . GLY A 1 225 ? -34.324 21.425 45.803 1.00 38.67 225 GLY A CA 1
ATOM 1607 C C . GLY A 1 225 ? -35.490 20.765 46.522 1.00 38.84 225 GLY A C 1
ATOM 1608 O O . GLY A 1 225 ? -36.083 19.799 46.043 1.00 38.87 225 GLY A O 1
ATOM 1609 N N . SER A 1 226 ? -35.946 21.350 47.633 1.00 39.50 226 SER A N 1
ATOM 1610 C CA . SER A 1 226 ? -37.047 20.789 48.410 1.00 39.56 226 SER A CA 1
ATOM 1611 C C . SER A 1 226 ? -38.406 21.024 47.751 1.00 39.70 226 SER A C 1
ATOM 1612 O O . SER A 1 226 ? -39.386 20.362 48.094 1.00 39.56 226 SER A O 1
ATOM 1615 N N . ARG A 1 227 ? -38.441 21.851 46.718 1.00 38.81 227 ARG A N 1
ATOM 1616 C CA . ARG A 1 227 ? -39.635 22.133 45.946 1.00 38.63 227 ARG A CA 1
ATOM 1617 C C . ARG A 1 227 ? -39.884 21.135 44.828 1.00 37.43 227 ARG A C 1
ATOM 1618 O O . ARG A 1 227 ? -40.870 21.285 44.095 1.00 38.37 227 ARG A O 1
ATOM 1626 N N . GLY A 1 228 ? -39.066 20.098 44.681 1.00 36.32 228 GLY A N 1
ATOM 1627 C CA . GLY A 1 228 ? -39.328 19.067 43.680 1.00 33.53 228 GLY A CA 1
ATOM 1628 C C . GLY A 1 228 ? -38.700 19.380 42.334 1.00 33.15 228 GLY A C 1
ATOM 1629 O O . GLY A 1 228 ? -37.516 19.744 42.299 1.00 33.58 228 GLY A O 1
ATOM 1630 N N . VAL A 1 229 ? -39.443 19.213 41.250 1.00 29.10 229 VAL A N 1
ATOM 1631 C CA . VAL A 1 229 ? -38.887 19.396 39.917 1.00 30.45 229 VAL A CA 1
ATOM 1632 C C . VAL A 1 229 ? -39.907 20.003 38.955 1.00 31.62 229 VAL A C 1
ATOM 1633 O O . VAL A 1 229 ? -41.090 19.625 39.000 1.00 31.19 229 VAL A O 1
ATOM 1637 N N . TRP A 1 230 ? -39.431 20.883 38.098 1.00 30.57 230 TRP A N 1
ATOM 1638 C CA . TRP A 1 230 ? -40.239 21.387 36.993 1.00 30.91 230 TRP A CA 1
ATOM 1639 C C . TRP A 1 230 ? -40.026 20.401 35.848 1.00 31.09 230 TRP A C 1
ATOM 1640 O O . TRP A 1 230 ? -38.889 20.247 35.335 1.00 30.36 230 TRP A O 1
ATOM 1651 N N . ALA A 1 231 ? -41.060 19.649 35.497 1.00 27.98 231 ALA A N 1
ATOM 1652 C CA . ALA A 1 231 ? -40.969 18.688 34.415 1.00 28.92 231 ALA A CA 1
ATOM 1653 C C . ALA A 1 231 ? -41.577 19.256 33.142 1.00 32.14 231 ALA A C 1
ATOM 1654 O O . ALA A 1 231 ? -42.755 19.666 33.169 1.00 32.53 231 ALA A O 1
ATOM 1656 N N . SER A 1 232 ? -40.806 19.287 32.055 1.00 31.32 232 SER A N 1
ATOM 1657 C CA . SER A 1 232 ? -41.290 19.849 30.795 1.00 32.67 232 SER A CA 1
ATOM 1658 C C . SER A 1 232 ? -40.965 18.974 29.606 1.00 34.17 232 SER A C 1
ATOM 1659 O O . SER A 1 232 ? -39.825 18.594 29.302 1.00 32.70 232 SER A O 1
ATOM 1662 N N . VAL A 1 233 ? -42.022 18.564 28.865 1.00 35.08 233 VAL A N 1
ATOM 1663 C CA . VAL A 1 233 ? -41.807 17.749 27.678 1.00 37.13 233 VAL A CA 1
ATOM 1664 C C . VAL A 1 233 ? -42.309 18.524 26.462 1.00 42.28 233 VAL A C 1
ATOM 1665 O O . VAL A 1 233 ? -43.502 18.774 26.294 1.00 40.05 233 VAL A O 1
ATOM 1669 N N . ASN A 1 234 ? -41.371 18.869 25.594 1.00 44.03 234 ASN A N 1
ATOM 1670 C CA . ASN A 1 234 ? -41.527 19.657 24.395 1.00 48.49 234 ASN A CA 1
ATOM 1671 C C . ASN A 1 234 ? -42.501 20.821 24.590 1.00 49.65 234 ASN A C 1
ATOM 1672 O O . ASN A 1 234 ? -43.443 21.013 23.817 1.00 50.95 234 ASN A O 1
ATOM 1677 N N . GLY A 1 235 ? -42.248 21.644 25.611 1.00 50.34 235 GLY A N 1
ATOM 1678 C CA . GLY A 1 235 ? -43.065 22.789 25.923 1.00 50.82 235 GLY A CA 1
ATOM 1679 C C . GLY A 1 235 ? -44.061 22.686 27.062 1.00 50.98 235 GLY A C 1
ATOM 1680 O O . GLY A 1 235 ? -44.268 23.692 27.764 1.00 51.75 235 GLY A O 1
ATOM 1681 N N . GLU A 1 236 ? -44.793 21.587 27.224 1.00 50.38 236 GLU A N 1
ATOM 1682 C CA . GLU A 1 236 ? -45.777 21.480 28.301 1.00 48.67 236 GLU A CA 1
ATOM 1683 C C . GLU A 1 236 ? -45.107 21.079 29.625 1.00 46.23 236 GLU A C 1
ATOM 1684 O O . GLU A 1 236 ? -44.576 19.966 29.730 1.00 45.52 236 GLU A O 1
ATOM 1690 N N . GLY A 1 237 ? -45.240 21.939 30.631 1.00 43.98 237 GLY A N 1
ATOM 1691 C CA . GLY A 1 237 ? -44.636 21.686 31.916 1.00 42.14 237 GLY A CA 1
ATOM 1692 C C . GLY A 1 237 ? -45.496 21.722 33.156 1.00 40.95 237 GLY A C 1
ATOM 1693 O O . GLY A 1 237 ? -46.541 22.377 33.240 1.00 41.00 237 GLY A O 1
ATOM 1694 N N . GLN A 1 238 ? -45.020 21.033 34.195 1.00 37.36 238 GLN A N 1
ATOM 1695 C CA . GLN A 1 238 ? -45.678 20.952 35.478 1.00 36.24 238 GLN A CA 1
ATOM 1696 C C . GLN A 1 238 ? -44.660 20.704 36.593 1.00 35.10 238 GLN A C 1
ATOM 1697 O O . GLN A 1 238 ? -43.595 20.149 36.351 1.00 33.21 238 GLN A O 1
ATOM 1703 N N . ARG A 1 239 ? -45.005 21.116 37.797 1.00 34.05 239 ARG A N 1
ATOM 1704 C CA . ARG A 1 239 ? -44.169 20.908 38.964 1.00 32.78 239 ARG A CA 1
ATOM 1705 C C . ARG A 1 239 ? -44.597 19.597 39.618 1.00 32.82 239 ARG A C 1
ATOM 1706 O O . ARG A 1 239 ? -45.780 19.322 39.856 1.00 31.46 239 ARG A O 1
ATOM 1714 N N . VAL A 1 240 ? -43.633 18.740 39.917 1.00 29.76 240 VAL A N 1
ATOM 1715 C CA . VAL A 1 240 ? -43.870 17.492 40.639 1.00 30.46 240 VAL A CA 1
ATOM 1716 C C . VAL A 1 240 ? -43.128 17.657 41.965 1.00 31.60 240 VAL A C 1
ATOM 1717 O O . VAL A 1 240 ? -41.895 17.760 41.998 1.00 30.73 240 VAL A O 1
ATOM 1721 N N . PRO A 1 241 ? -43.866 17.853 43.050 1.00 31.46 241 PRO A N 1
ATOM 1722 C CA . PRO A 1 241 ? -43.275 18.059 44.356 1.00 30.84 241 PRO A CA 1
ATOM 1723 C C . PRO A 1 241 ? -42.482 16.845 44.777 1.00 29.91 241 PRO A C 1
ATOM 1724 O O . PRO A 1 241 ? -42.747 15.720 44.347 1.00 28.58 241 PRO A O 1
ATOM 1728 N N . GLY A 1 242 ? -41.490 17.051 45.640 1.00 30.39 242 GLY A N 1
ATOM 1729 C CA . GLY A 1 242 ? -40.717 15.927 46.181 1.00 30.07 242 GLY A CA 1
ATOM 1730 C C . GLY A 1 242 ? -41.387 15.487 47.489 1.00 32.10 242 GLY A C 1
ATOM 1731 O O . GLY A 1 242 ? -42.509 15.953 47.747 1.00 31.82 242 GLY A O 1
ATOM 1732 N N . PHE A 1 243 ? -40.724 14.659 48.287 1.00 31.35 243 PHE A N 1
ATOM 1733 C CA . PHE A 1 243 ? -41.318 14.247 49.559 1.00 33.40 243 PHE A CA 1
ATOM 1734 C C . PHE A 1 243 ? -40.814 15.118 50.711 1.00 35.66 243 PHE A C 1
ATOM 1735 O O . PHE A 1 243 ? -39.679 15.575 50.677 1.00 35.35 243 PHE A O 1
ATOM 1743 N N . ARG A 1 244 ? -41.669 15.402 51.695 1.00 36.33 244 ARG A N 1
ATOM 1744 C CA . ARG A 1 244 ? -41.257 16.208 52.844 1.00 39.36 244 ARG A CA 1
ATOM 1745 C C . ARG A 1 244 ? -40.527 15.321 53.851 1.00 39.02 244 ARG A C 1
ATOM 1746 O O . ARG A 1 244 ? -41.127 14.358 54.362 1.00 39.70 244 ARG A O 1
ATOM 1754 N N . VAL A 1 245 ? -39.220 15.519 54.005 1.00 37.91 245 VAL A N 1
ATOM 1755 C CA . VAL A 1 245 ? -38.452 14.708 54.946 1.00 38.40 245 VAL A CA 1
ATOM 1756 C C . VAL A 1 245 ? -37.526 15.609 55.782 1.00 39.45 245 VAL A C 1
ATOM 1757 O O . VAL A 1 245 ? -37.380 16.786 55.459 1.00 39.16 245 VAL A O 1
ATOM 1761 N N . GLN A 1 246 ? -36.930 15.037 56.824 1.00 39.59 246 GLN A N 1
ATOM 1762 C CA . GLN A 1 246 ? -35.986 15.802 57.638 1.00 41.14 246 GLN A CA 1
ATOM 1763 C C . GLN A 1 246 ? -34.572 15.579 57.087 1.00 40.07 246 GLN A C 1
ATOM 1764 O O . GLN A 1 246 ? -33.966 14.531 57.296 1.00 39.82 246 GLN A O 1
ATOM 1770 N N . ALA A 1 247 ? -34.102 16.560 56.333 1.00 40.51 247 ALA A N 1
ATOM 1771 C CA . ALA A 1 247 ? -32.796 16.469 55.694 1.00 40.19 247 ALA A CA 1
ATOM 1772 C C . ALA A 1 247 ? -31.695 16.570 56.744 1.00 41.14 247 ALA A C 1
ATOM 1773 O O . ALA A 1 247 ? -31.787 17.399 57.645 1.00 41.05 247 ALA A O 1
ATOM 1775 N N . VAL A 1 248 ? -30.703 15.695 56.652 1.00 40.76 248 VAL A N 1
ATOM 1776 C CA . VAL A 1 248 ? -29.592 15.704 57.587 1.00 41.41 248 VAL A CA 1
ATOM 1777 C C . VAL A 1 248 ? -28.303 15.854 56.770 1.00 40.73 248 VAL A C 1
ATOM 1778 O O . VAL A 1 248 ? -27.415 16.561 57.232 1.00 40.64 248 VAL A O 1
ATOM 1782 N N . ASP A 1 249 ? -28.329 15.379 55.521 1.00 39.93 249 ASP A N 1
ATOM 1783 C CA . ASP A 1 249 ? -27.187 15.561 54.617 1.00 37.48 249 ASP A CA 1
ATOM 1784 C C . ASP A 1 249 ? -27.627 15.500 53.151 1.00 36.97 249 ASP A C 1
ATOM 1785 O O . ASP A 1 249 ? -27.784 14.417 52.578 1.00 35.67 249 ASP A O 1
ATOM 1790 N N . THR A 1 250 ? -27.690 16.649 52.477 1.00 36.79 250 THR A N 1
ATOM 1791 C CA . THR A 1 250 ? -28.222 16.665 51.113 1.00 36.87 250 THR A CA 1
ATOM 1792 C C . THR A 1 250 ? -27.280 16.176 50.029 1.00 36.50 250 THR A C 1
ATOM 1793 O O . THR A 1 250 ? -27.666 16.132 48.848 1.00 37.24 250 THR A O 1
ATOM 1797 N N . ILE A 1 251 ? -26.056 15.782 50.342 1.00 36.09 251 ILE A N 1
ATOM 1798 C CA . ILE A 1 251 ? -25.121 15.328 49.324 1.00 33.72 251 ILE A CA 1
ATOM 1799 C C . ILE A 1 251 ? -25.588 14.077 48.601 1.00 32.20 251 ILE A C 1
ATOM 1800 O O . ILE A 1 251 ? -26.287 13.236 49.177 1.00 32.21 251 ILE A O 1
ATOM 1805 N N . ALA A 1 252 ? -25.333 14.044 47.288 1.00 28.59 252 ALA A N 1
ATOM 1806 C CA . ALA A 1 252 ? -25.743 12.951 46.428 1.00 27.00 252 ALA A CA 1
ATOM 1807 C C . ALA A 1 252 ? -27.270 12.887 46.189 1.00 24.19 252 ALA A C 1
ATOM 1808 O O . ALA A 1 252 ? -27.678 11.881 45.623 1.00 23.25 252 ALA A O 1
ATOM 1810 N N . ALA A 1 253 ? -27.966 13.966 46.504 1.00 24.42 253 ALA A N 1
ATOM 1811 C CA . ALA A 1 253 ? -29.424 13.944 46.294 1.00 24.11 253 ALA A CA 1
ATOM 1812 C C . ALA A 1 253 ? -29.677 13.872 44.786 1.00 23.45 253 ALA A C 1
ATOM 1813 O O . ALA A 1 253 ? -30.430 13.026 44.304 1.00 23.05 253 ALA A O 1
ATOM 1815 N N . GLY A 1 254 ? -28.987 14.792 44.108 1.00 19.51 254 GLY A N 1
ATOM 1816 C CA . GLY A 1 254 ? -29.141 14.861 42.655 1.00 19.11 254 GLY A CA 1
ATOM 1817 C C . GLY A 1 254 ? -28.716 13.577 42.001 1.00 18.90 254 GLY A C 1
ATOM 1818 O O . GLY A 1 254 ? -29.338 13.077 41.044 1.00 19.03 254 GLY A O 1
ATOM 1819 N N . ASP A 1 255 ? -27.570 13.010 42.420 1.00 18.89 255 ASP A N 1
ATOM 1820 C CA . ASP A 1 255 ? -27.096 11.778 41.814 1.00 16.38 255 ASP A CA 1
ATOM 1821 C C . ASP A 1 255 ? -28.103 10.622 41.979 1.00 17.14 255 ASP A C 1
ATOM 1822 O O . ASP A 1 255 ? -28.312 9.862 41.054 1.00 15.73 255 ASP A O 1
ATOM 1827 N N . THR A 1 256 ? -28.701 10.543 43.170 1.00 16.29 256 THR A N 1
ATOM 1828 C CA . THR A 1 256 ? -29.673 9.487 43.430 1.00 17.06 256 THR A CA 1
ATOM 1829 C C . THR A 1 256 ? -30.912 9.708 42.527 1.00 16.10 256 THR A C 1
ATOM 1830 O O . THR A 1 256 ? -31.372 8.740 41.934 1.00 17.69 256 THR A O 1
ATOM 1834 N N . PHE A 1 257 ? -31.352 10.950 42.477 1.00 19.25 257 PHE A N 1
ATOM 1835 C CA . PHE A 1 257 ? -32.521 11.271 41.629 1.00 19.29 257 PHE A CA 1
ATOM 1836 C C . PHE A 1 257 ? -32.249 10.788 40.217 1.00 19.09 257 PHE A C 1
ATOM 1837 O O . PHE A 1 257 ? -33.080 10.097 39.603 1.00 18.02 257 PHE A O 1
ATOM 1845 N N . ASN A 1 258 ? -31.076 11.176 39.637 1.00 17.85 258 ASN A N 1
ATOM 1846 C CA . ASN A 1 258 ? -30.811 10.736 38.259 1.00 16.73 258 ASN A CA 1
ATOM 1847 C C . ASN A 1 258 ? -30.736 9.272 38.000 1.00 16.49 258 ASN A C 1
ATOM 1848 O O . ASN A 1 258 ? -31.337 8.704 37.054 1.00 17.28 258 ASN A O 1
ATOM 1853 N N . GLY A 1 259 ? -29.940 8.489 38.786 1.00 15.19 259 GLY A N 1
ATOM 1854 C CA . GLY A 1 259 ? -29.853 7.060 38.562 1.00 14.68 259 GLY A CA 1
ATOM 1855 C C . GLY A 1 259 ? -31.266 6.415 38.723 1.00 17.05 259 GLY A C 1
ATOM 1856 O O . GLY A 1 259 ? -31.580 5.515 37.953 1.00 16.12 259 GLY A O 1
ATOM 1857 N N . ALA A 1 260 ? -31.977 6.791 39.782 1.00 17.21 260 ALA A N 1
ATOM 1858 C CA . ALA A 1 260 ? -33.276 6.071 39.996 1.00 18.85 260 ALA A CA 1
ATOM 1859 C C . ALA A 1 260 ? -34.298 6.498 38.933 1.00 18.38 260 ALA A C 1
ATOM 1860 O O . ALA A 1 260 ? -35.131 5.673 38.532 1.00 19.73 260 ALA A O 1
ATOM 1862 N N . LEU A 1 261 ? -34.258 7.747 38.535 1.00 18.35 261 LEU A N 1
ATOM 1863 C CA . LEU A 1 261 ? -35.105 8.260 37.453 1.00 19.82 261 LEU A CA 1
ATOM 1864 C C . LEU A 1 261 ? -34.976 7.390 36.213 1.00 20.15 261 LEU A C 1
ATOM 1865 O O . LEU A 1 261 ? -35.948 6.883 35.642 1.00 18.03 261 LEU A O 1
ATOM 1870 N N . ILE A 1 262 ? -33.728 7.128 35.761 1.00 17.99 262 ILE A N 1
ATOM 1871 C CA . ILE A 1 262 ? -33.523 6.336 34.562 1.00 18.56 262 ILE A CA 1
ATOM 1872 C C . ILE A 1 262 ? -33.904 4.885 34.733 1.00 19.03 262 ILE A C 1
ATOM 1873 O O . ILE A 1 262 ? -34.428 4.214 33.818 1.00 20.35 262 ILE A O 1
ATOM 1878 N N . THR A 1 263 ? -33.749 4.331 35.944 1.00 17.68 263 THR A N 1
ATOM 1879 C CA . THR A 1 263 ? -34.170 2.964 36.205 1.00 18.83 263 THR A CA 1
ATOM 1880 C C . THR A 1 263 ? -35.715 2.882 35.974 1.00 17.16 263 THR A C 1
ATOM 1881 O O . THR A 1 263 ? -36.107 1.924 35.338 1.00 20.68 263 THR A O 1
ATOM 1885 N N . ALA A 1 264 ? -36.426 3.860 36.488 1.00 17.36 264 ALA A N 1
ATOM 1886 C CA . ALA A 1 264 ? -37.912 3.764 36.373 1.00 20.00 264 ALA A CA 1
ATOM 1887 C C . ALA A 1 264 ? -38.295 3.952 34.909 1.00 20.87 264 ALA A C 1
ATOM 1888 O O . ALA A 1 264 ? -39.121 3.194 34.366 1.00 21.33 264 ALA A O 1
ATOM 1890 N N . LEU A 1 265 ? -37.675 4.911 34.203 1.00 21.58 265 LEU A N 1
ATOM 1891 C CA . LEU A 1 265 ? -37.973 5.084 32.768 1.00 21.02 265 LEU A CA 1
ATOM 1892 C C . LEU A 1 265 ? -37.691 3.850 31.971 1.00 22.36 265 LEU A C 1
ATOM 1893 O O . LEU A 1 265 ? -38.488 3.486 31.056 1.00 20.98 265 LEU A O 1
ATOM 1898 N N . LEU A 1 266 ? -36.611 3.083 32.198 1.00 18.44 266 LEU A N 1
ATOM 1899 C CA . LEU A 1 266 ? -36.296 1.880 31.496 1.00 20.31 266 LEU A CA 1
ATOM 1900 C C . LEU A 1 266 ? -37.199 0.705 31.906 1.00 20.84 266 LEU A C 1
ATOM 1901 O O . LEU A 1 266 ? -37.328 -0.238 31.123 1.00 21.86 266 LEU A O 1
ATOM 1906 N N . GLU A 1 267 ? -37.915 0.855 33.017 1.00 22.47 267 GLU A N 1
ATOM 1907 C CA . GLU A 1 267 ? -38.958 -0.154 33.321 1.00 24.01 267 GLU A CA 1
ATOM 1908 C C . GLU A 1 267 ? -40.279 0.241 32.664 1.00 26.70 267 GLU A C 1
ATOM 1909 O O . GLU A 1 267 ? -41.361 -0.260 33.030 1.00 27.16 267 GLU A O 1
ATOM 1915 N N . GLU A 1 268 ? -40.276 1.233 31.792 1.00 25.74 268 GLU A N 1
ATOM 1916 C CA . GLU A 1 268 ? -41.446 1.779 31.118 1.00 28.06 268 GLU A CA 1
ATOM 1917 C C . GLU A 1 268 ? -42.441 2.500 32.016 1.00 29.33 268 GLU A C 1
ATOM 1918 O O . GLU A 1 268 ? -43.642 2.580 31.683 1.00 28.33 268 GLU A O 1
ATOM 1924 N N . LYS A 1 269 ? -42.012 3.044 33.164 1.00 27.00 269 LYS A N 1
ATOM 1925 C CA . LYS A 1 269 ? -42.928 3.853 33.965 1.00 26.92 269 LYS A CA 1
ATOM 1926 C C . LYS A 1 269 ? -42.994 5.187 33.249 1.00 27.82 269 LYS A C 1
ATOM 1927 O O . LYS A 1 269 ? -41.968 5.704 32.760 1.00 25.49 269 LYS A O 1
ATOM 1933 N N . PRO A 1 270 ? -44.173 5.793 33.145 1.00 26.74 270 PRO A N 1
ATOM 1934 C CA . PRO A 1 270 ? -44.313 7.058 32.463 1.00 26.41 270 PRO A CA 1
ATOM 1935 C C . PRO A 1 270 ? -43.522 8.079 33.254 1.00 25.76 270 PRO A C 1
ATOM 1936 O O . PRO A 1 270 ? -43.405 7.930 34.477 1.00 25.45 270 PRO A O 1
ATOM 1940 N N . LEU A 1 271 ? -43.252 9.237 32.655 1.00 24.46 271 LEU A N 1
ATOM 1941 C CA . LEU A 1 271 ? -42.396 10.222 33.310 1.00 25.03 271 LEU A CA 1
ATOM 1942 C C . LEU A 1 271 ? -42.772 10.663 34.705 1.00 26.20 271 LEU A C 1
ATOM 1943 O O . LEU A 1 271 ? -41.946 10.637 35.653 1.00 23.96 271 LEU A O 1
ATOM 1948 N N . PRO A 1 272 ? -44.026 11.070 34.970 1.00 24.88 272 PRO A N 1
ATOM 1949 C CA . PRO A 1 272 ? -44.441 11.505 36.276 1.00 23.08 272 PRO A CA 1
ATOM 1950 C C . PRO A 1 272 ? -44.223 10.458 37.348 1.00 22.19 272 PRO A C 1
ATOM 1951 O O . PRO A 1 272 ? -43.860 10.808 38.486 1.00 22.84 272 PRO A O 1
ATOM 1955 N N . GLU A 1 273 ? -44.469 9.192 37.046 1.00 22.14 273 GLU A N 1
ATOM 1956 C CA . GLU A 1 273 ? -44.290 8.100 37.972 1.00 22.38 273 GLU A CA 1
ATOM 1957 C C . GLU A 1 273 ? -42.768 7.837 38.170 1.00 22.83 273 GLU A C 1
ATOM 1958 O O . GLU A 1 273 ? -42.376 7.506 39.282 1.00 21.50 273 GLU A O 1
ATOM 1964 N N . ALA A 1 274 ? -42.022 7.935 37.079 1.00 22.33 274 ALA A N 1
ATOM 1965 C CA . ALA A 1 274 ? -40.544 7.762 37.231 1.00 22.75 274 ALA A CA 1
ATOM 1966 C C . ALA A 1 274 ? -39.963 8.850 38.117 1.00 23.03 274 ALA A C 1
ATOM 1967 O O . ALA A 1 274 ? -39.090 8.542 38.969 1.00 23.52 274 ALA A O 1
ATOM 1969 N N . ILE A 1 275 ? -40.385 10.102 37.990 1.00 22.77 275 ILE A N 1
ATOM 1970 C CA . ILE A 1 275 ? -39.968 11.224 38.818 1.00 22.52 275 ILE A CA 1
ATOM 1971 C C . ILE A 1 275 ? -40.322 10.998 40.279 1.00 23.60 275 ILE A C 1
ATOM 1972 O O . ILE A 1 275 ? -39.524 11.233 41.188 1.00 19.67 275 ILE A O 1
ATOM 1977 N N . ARG A 1 276 ? -41.562 10.507 40.528 1.00 23.35 276 ARG A N 1
ATOM 1978 C CA . ARG A 1 276 ? -41.950 10.173 41.916 1.00 23.87 276 ARG A CA 1
ATOM 1979 C C . ARG A 1 276 ? -41.070 9.080 42.471 1.00 22.21 276 ARG A C 1
ATOM 1980 O O . ARG A 1 276 ? -40.648 9.187 43.643 1.00 23.73 276 ARG A O 1
ATOM 1988 N N . PHE A 1 277 ? -40.748 8.013 41.731 1.00 21.38 277 PHE A N 1
ATOM 1989 C CA . PHE A 1 277 ? -39.848 6.979 42.189 1.00 21.11 277 PHE A CA 1
ATOM 1990 C C . PHE A 1 277 ? -38.463 7.595 42.552 1.00 22.04 277 PHE A C 1
ATOM 1991 O O . PHE A 1 277 ? -37.874 7.264 43.589 1.00 21.30 277 PHE A O 1
ATOM 1999 N N . ALA A 1 278 ? -37.982 8.449 41.659 1.00 22.44 278 ALA A N 1
ATOM 2000 C CA . ALA A 1 278 ? -36.676 9.112 41.871 1.00 23.01 278 ALA A CA 1
ATOM 2001 C C . ALA A 1 278 ? -36.727 10.056 43.055 1.00 24.88 278 ALA A C 1
ATOM 2002 O O . ALA A 1 278 ? -35.763 10.153 43.852 1.00 24.32 278 ALA A O 1
ATOM 2004 N N . HIS A 1 279 ? -37.832 10.786 43.218 1.00 23.63 279 HIS A N 1
ATOM 2005 C CA . HIS A 1 279 ? -38.010 11.679 44.367 1.00 24.25 279 HIS A CA 1
ATOM 2006 C C . HIS A 1 279 ? -37.959 10.826 45.642 1.00 24.11 279 HIS A C 1
ATOM 2007 O O . HIS A 1 279 ? -37.423 11.257 46.674 1.00 25.68 279 HIS A O 1
ATOM 2014 N N . ALA A 1 280 ? -38.566 9.647 45.663 1.00 25.10 280 ALA A N 1
ATOM 2015 C CA . ALA A 1 280 ? -38.529 8.770 46.835 1.00 25.51 280 ALA A CA 1
ATOM 2016 C C . ALA A 1 280 ? -37.090 8.306 47.151 1.00 26.01 280 ALA A C 1
ATOM 2017 O O . ALA A 1 280 ? -36.668 8.314 48.311 1.00 25.27 280 ALA A O 1
ATOM 2019 N N . ALA A 1 281 ? -36.353 7.914 46.119 1.00 24.27 281 ALA A N 1
ATOM 2020 C CA . ALA A 1 281 ? -34.963 7.468 46.340 1.00 25.66 281 ALA A CA 1
ATOM 2021 C C . ALA A 1 281 ? -34.157 8.633 46.878 1.00 24.48 281 ALA A C 1
ATOM 2022 O O . ALA A 1 281 ? -33.369 8.419 47.816 1.00 26.83 281 ALA A O 1
ATOM 2024 N N . ALA A 1 282 ? -34.324 9.832 46.341 1.00 24.85 282 ALA A N 1
ATOM 2025 C CA . ALA A 1 282 ? -33.500 10.977 46.747 1.00 24.83 282 ALA A CA 1
ATOM 2026 C C . ALA A 1 282 ? -33.890 11.484 48.129 1.00 27.37 282 ALA A C 1
ATOM 2027 O O . ALA A 1 282 ? -33.105 11.965 48.943 1.00 25.47 282 ALA A O 1
ATOM 2029 N N . ALA A 1 283 ? -35.202 11.364 48.438 1.00 26.71 283 ALA A N 1
ATOM 2030 C CA . ALA A 1 283 ? -35.693 11.695 49.774 1.00 28.17 283 ALA A CA 1
ATOM 2031 C C . ALA A 1 283 ? -35.049 10.784 50.809 1.00 27.28 283 ALA A C 1
ATOM 2032 O O . ALA A 1 283 ? -34.560 11.290 51.826 1.00 29.75 283 ALA A O 1
ATOM 2034 N N . ILE A 1 284 ? -34.949 9.489 50.579 1.00 27.27 284 ILE A N 1
ATOM 2035 C CA . ILE A 1 284 ? -34.232 8.629 51.517 1.00 27.54 284 ILE A CA 1
ATOM 2036 C C . ILE A 1 284 ? -32.778 9.109 51.642 1.00 28.17 284 ILE A C 1
ATOM 2037 O O . ILE A 1 284 ? -32.233 9.354 52.735 1.00 25.14 284 ILE A O 1
ATOM 2042 N N . ALA A 1 285 ? -32.114 9.243 50.479 1.00 27.65 285 ALA A N 1
ATOM 2043 C CA . ALA A 1 285 ? -30.707 9.673 50.493 1.00 27.98 285 ALA A CA 1
ATOM 2044 C C . ALA A 1 285 ? -30.480 10.922 51.306 1.00 28.06 285 ALA A C 1
ATOM 2045 O O . ALA A 1 285 ? -29.479 10.935 52.078 1.00 30.12 285 ALA A O 1
ATOM 2047 N N . VAL A 1 286 ? -31.309 11.965 51.276 1.00 28.03 286 VAL A N 1
ATOM 2048 C CA . VAL A 1 286 ? -31.031 13.158 52.051 1.00 31.07 286 VAL A CA 1
ATOM 2049 C C . VAL A 1 286 ? -31.288 12.948 53.549 1.00 32.68 286 VAL A C 1
ATOM 2050 O O . VAL A 1 286 ? -30.793 13.774 54.336 1.00 33.27 286 VAL A O 1
ATOM 2054 N N . THR A 1 287 ? -31.893 11.834 53.941 1.00 33.19 287 THR A N 1
ATOM 2055 C CA . THR A 1 287 ? -32.041 11.590 55.380 1.00 34.88 287 THR A CA 1
ATOM 2056 C C . THR A 1 287 ? -30.870 10.772 55.898 1.00 36.20 287 THR A C 1
ATOM 2057 O O . THR A 1 287 ? -30.883 10.404 57.088 1.00 35.69 287 THR A O 1
ATOM 2061 N N . ARG A 1 288 ? -29.872 10.495 55.042 1.00 35.80 288 ARG A N 1
ATOM 2062 C CA . ARG A 1 288 ? -28.724 9.694 55.442 1.00 35.75 288 ARG A CA 1
ATOM 2063 C C . ARG A 1 288 ? -27.382 10.376 55.206 1.00 37.02 288 ARG A C 1
ATOM 2064 O O . ARG A 1 288 ? -27.173 11.156 54.278 1.00 35.81 288 ARG A O 1
ATOM 2072 N N . LYS A 1 289 ? -26.421 10.049 56.077 1.00 37.00 289 LYS A N 1
ATOM 2073 C CA . LYS A 1 289 ? -25.115 10.696 56.045 1.00 37.24 289 LYS A CA 1
ATOM 2074 C C . LYS A 1 289 ? -24.235 10.118 54.948 1.00 36.22 289 LYS A C 1
ATOM 2075 O O . LYS A 1 289 ? -24.349 8.954 54.581 1.00 37.27 289 LYS A O 1
ATOM 2081 N N . GLY A 1 290 ? -23.394 10.971 54.365 1.00 36.44 290 GLY A N 1
ATOM 2082 C CA . GLY A 1 290 ? -22.489 10.523 53.312 1.00 34.73 290 GLY A CA 1
ATOM 2083 C C . GLY A 1 290 ? -23.173 10.650 51.952 1.00 36.07 290 GLY A C 1
ATOM 2084 O O . GLY A 1 290 ? -24.363 10.969 51.851 1.00 34.20 290 GLY A O 1
ATOM 2085 N N . ALA A 1 291 ? -22.382 10.440 50.911 1.00 34.32 291 ALA A N 1
ATOM 2086 C CA . ALA A 1 291 ? -22.856 10.563 49.540 1.00 34.47 291 ALA A CA 1
ATOM 2087 C C . ALA A 1 291 ? -23.259 9.218 48.968 1.00 32.63 291 ALA A C 1
ATOM 2088 O O . ALA A 1 291 ? -24.388 8.750 49.153 1.00 33.90 291 ALA A O 1
ATOM 2090 N N . GLN A 1 292 ? -22.292 8.477 48.432 1.00 31.24 292 GLN A N 1
ATOM 2091 C CA . GLN A 1 292 ? -22.524 7.147 47.919 1.00 28.50 292 GLN A CA 1
ATOM 2092 C C . GLN A 1 292 ? -23.145 6.171 48.902 1.00 30.44 292 GLN A C 1
ATOM 2093 O O . GLN A 1 292 ? -24.113 5.446 48.592 1.00 29.43 292 GLN A O 1
ATOM 2099 N N . PRO A 1 293 ? -22.732 6.179 50.169 1.00 28.93 293 PRO A N 1
ATOM 2100 C CA . PRO A 1 293 ? -23.348 5.286 51.158 1.00 28.74 293 PRO A CA 1
ATOM 2101 C C . PRO A 1 293 ? -24.815 5.591 51.405 1.00 28.61 293 PRO A C 1
ATOM 2102 O O . PRO A 1 293 ? -25.586 4.733 51.898 1.00 27.50 293 PRO A O 1
ATOM 2106 N N . SER A 1 294 ? -25.262 6.814 51.158 1.00 26.47 294 SER A N 1
ATOM 2107 C CA . SER A 1 294 ? -26.640 7.218 51.387 1.00 27.22 294 SER A CA 1
ATOM 2108 C C . SER A 1 294 ? -27.621 6.747 50.312 1.00 27.94 294 SER A C 1
ATOM 2109 O O . SER A 1 294 ? -28.840 6.889 50.526 1.00 26.45 294 SER A O 1
ATOM 2112 N N . VAL A 1 295 ? -27.144 6.219 49.195 1.00 27.33 295 VAL A N 1
ATOM 2113 C CA . VAL A 1 295 ? -28.035 5.764 48.112 1.00 27.67 295 VAL A CA 1
ATOM 2114 C C . 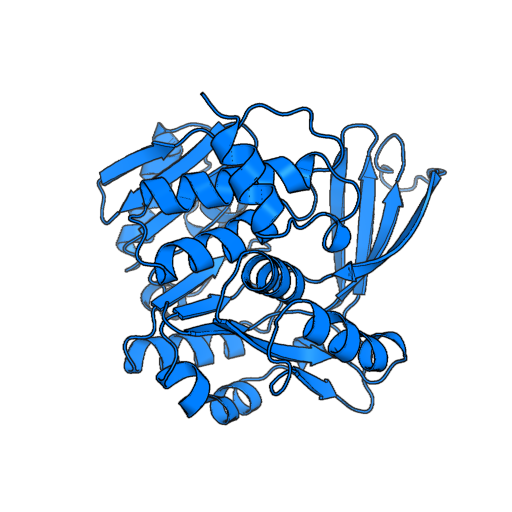VAL A 1 295 ? -28.816 4.525 48.479 1.00 26.39 295 VAL A C 1
ATOM 2115 O O . VAL A 1 295 ? -28.278 3.473 48.807 1.00 25.82 295 VAL A O 1
ATOM 2119 N N . PRO A 1 296 ? -30.157 4.565 48.343 1.00 26.00 296 PRO A N 1
ATOM 2120 C CA . PRO A 1 296 ? -31.015 3.484 48.758 1.00 26.40 296 PRO A CA 1
ATOM 2121 C C . PRO A 1 296 ? -31.126 2.310 47.819 1.00 26.57 296 PRO A C 1
ATOM 2122 O O . PRO A 1 296 ? -30.997 2.439 46.599 1.00 26.08 296 PRO A O 1
ATOM 2126 N N . TRP A 1 297 ? -31.533 1.155 48.342 1.00 24.97 297 TRP A N 1
ATOM 2127 C CA . TRP A 1 297 ? -31.772 -0.040 47.541 1.00 24.48 297 TRP A CA 1
ATOM 2128 C C . TRP A 1 297 ? -33.252 -0.156 47.102 1.00 24.62 297 TRP A C 1
ATOM 2129 O O . TRP A 1 297 ? -34.097 0.479 47.725 1.00 25.26 297 TRP A O 1
ATOM 2140 N N . ARG A 1 298 ? -33.534 -0.936 46.072 1.00 25.81 298 ARG A N 1
ATOM 2141 C CA . ARG A 1 298 ? -34.896 -1.018 45.525 1.00 27.73 298 ARG A CA 1
ATOM 2142 C C . ARG A 1 298 ? -35.951 -1.317 46.595 1.00 28.91 298 ARG A C 1
ATOM 2143 O O . ARG A 1 298 ? -36.958 -0.602 46.696 1.00 28.08 298 ARG A O 1
ATOM 2151 N N . GLU A 1 299 ? -35.690 -2.335 47.404 1.00 29.26 299 GLU A N 1
ATOM 2152 C CA . GLU A 1 299 ? -36.669 -2.671 48.474 1.00 30.03 299 GLU A CA 1
ATOM 2153 C C . GLU A 1 299 ? -36.931 -1.504 49.383 1.00 29.42 299 GLU A C 1
ATOM 2154 O O . GLU A 1 299 ? -38.113 -1.242 49.702 1.00 31.02 299 GLU A O 1
ATOM 2160 N N . GLU A 1 300 ? -35.985 -0.642 49.752 1.00 28.36 300 GLU A N 1
ATOM 2161 C CA . GLU A 1 300 ? -36.227 0.507 50.588 1.00 27.43 300 GLU A CA 1
ATOM 2162 C C . GLU A 1 300 ? -37.050 1.578 49.904 1.00 26.71 300 GLU A C 1
ATOM 2163 O O . GLU A 1 300 ? -37.837 2.273 50.529 1.00 27.63 300 GLU A O 1
ATOM 2169 N N . ILE A 1 301 ? -36.787 1.813 48.603 1.00 27.38 301 ILE A N 1
ATOM 2170 C CA . ILE A 1 301 ? -37.525 2.804 47.851 1.00 25.89 301 ILE A CA 1
ATOM 2171 C C . ILE A 1 301 ? -39.014 2.385 47.802 1.00 26.65 301 ILE A C 1
ATOM 2172 O O . ILE A 1 301 ? -39.861 3.212 48.046 1.00 28.56 301 ILE A O 1
ATOM 2177 N N . ASP A 1 302 ? -39.259 1.146 47.455 1.00 28.11 302 ASP A N 1
ATOM 2178 C CA . ASP A 1 302 ? -40.651 0.666 47.380 1.00 30.77 302 ASP A CA 1
ATOM 2179 C C . ASP A 1 302 ? -41.352 0.768 48.733 1.00 31.66 302 ASP A C 1
ATOM 2180 O O . ASP A 1 302 ? -42.502 1.219 48.828 1.00 31.62 302 ASP A O 1
ATOM 2185 N N . ALA A 1 303 ? -40.644 0.382 49.806 1.00 33.17 303 ALA A N 1
ATOM 2186 C CA . ALA A 1 303 ? -41.232 0.480 51.150 1.00 32.42 303 ALA A CA 1
ATOM 2187 C C . ALA A 1 303 ? -41.583 1.917 51.463 1.00 33.03 303 ALA A C 1
ATOM 2188 O O . ALA A 1 303 ? -42.689 2.208 51.954 1.00 33.05 303 ALA A O 1
ATOM 2190 N N . PHE A 1 304 ? -40.745 2.887 51.085 1.00 29.60 304 PHE A N 1
ATOM 2191 C CA . PHE A 1 304 ? -41.056 4.284 51.273 1.00 31.36 304 PHE A CA 1
ATOM 2192 C C . PHE A 1 304 ? -42.282 4.710 50.471 1.00 31.59 304 PHE A C 1
ATOM 2193 O O . PHE A 1 304 ? -43.132 5.489 50.979 1.00 33.59 304 PHE A O 1
ATOM 2201 N N . LEU A 1 305 ? -42.364 4.243 49.227 1.00 30.99 305 LEU A N 1
ATOM 2202 C CA . LEU A 1 305 ? -43.504 4.637 48.393 1.00 33.05 305 LEU A CA 1
ATOM 2203 C C . LEU A 1 305 ? -44.785 3.987 48.946 1.00 35.61 305 LEU A C 1
ATOM 2204 O O . LEU A 1 305 ? -45.792 4.687 49.044 1.00 37.02 305 LEU A O 1
ATOM 2209 N N . ASP A 1 306 ? -44.714 2.723 49.317 1.00 38.03 306 ASP A N 1
ATOM 2210 C CA . ASP A 1 306 ? -45.843 2.011 49.911 1.00 41.20 306 ASP A CA 1
ATOM 2211 C C . ASP A 1 306 ? -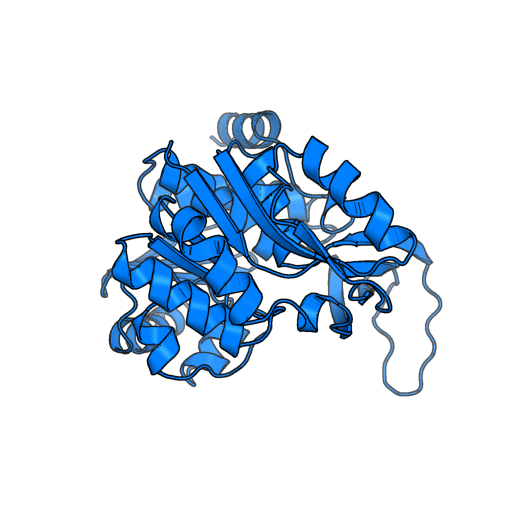46.397 2.703 51.148 1.00 43.50 306 ASP A C 1
ATOM 2212 O O . ASP A 1 306 ? -47.617 2.675 51.358 1.00 44.63 306 ASP A O 1
ATOM 2217 N N . ARG A 1 307 ? -45.584 3.338 51.987 1.00 45.47 307 ARG A N 1
ATOM 2218 C CA . ARG A 1 307 ? -46.045 4.075 53.146 1.00 48.01 307 ARG A CA 1
ATOM 2219 C C . ARG A 1 307 ? -46.615 5.447 52.780 1.00 49.86 307 ARG A C 1
ATOM 2220 O O . ARG A 1 307 ? -47.136 6.149 53.649 1.00 49.45 307 ARG A O 1
ATOM 2228 N N . GLN A 1 308 ? -46.415 5.888 51.547 1.00 51.98 308 GLN A N 1
ATOM 2229 C CA . GLN A 1 308 ? -46.810 7.227 51.145 1.00 54.96 308 GLN A CA 1
ATOM 2230 C C . GLN A 1 308 ? -48.246 7.362 50.670 1.00 57.64 308 GLN A C 1
ATOM 2231 O O . GLN A 1 308 ? -48.558 7.338 49.475 1.00 58.37 308 GLN A O 1
ATOM 2237 N N . ARG A 1 309 ? -49.142 7.528 51.642 1.00 59.46 309 ARG A N 1
ATOM 2238 C CA . ARG A 1 309 ? -50.567 7.681 51.377 1.00 61.89 309 ARG A CA 1
ATOM 2239 C C . ARG A 1 309 ? -51.085 8.940 52.088 1.00 62.99 309 ARG A C 1
ATOM 2240 O O . ARG A 1 309 ? -50.272 9.484 52.882 1.00 68.07 309 ARG A O 1
#

Foldseek 3Di:
DFEEEQEFAKAFEWEFEAADDDDPPDDGDTDDIDTDIDTLRLLLQLLQLQQPHQYEYAFEAEPDPCSVCVLVVSVVSNYRDPNYYYHYPKHGKYKYKYAHQLQDMDIDIGLIGLAVSALVSLVVCLVVLLRTQEYEYEPSHDLRNLLSSLVSNQVNNRAYEYAHPPAAEHDLSNLQSHAAYEYEQVNLCRHQVQRDDDLVSVLVSVQVSVVSNYQWYWYQYVQQAIWTGGSRDTDGQGADDDRFRHQAQLVSSLNSQLVSCVVVVDPNSVSSHLSSLQSRQLRNDDDHSVSGHGNVNSVVSVVVVD

B-factor: mean 28.97, std 11.42, range [11.96, 128.94]

Secondary structure (DSSP, 8-state):
--EEEEE---EEEEEEE-SSPPPTT-------EEEEEE-HHHHHHHHHHHHT-EEEEEEEEESSTTHHHHHHHHHTTTEE-TTEEEETT---EEEEEEE-TTS-EEEEEE-GGGGG--HHHHHTTHHHHHH-SEEEE-SSS-HHHHHHHHHHHHHTT-EEEE---S-----HHHHTT-SEE---HHHHHHHHS---SSHHHHHHHHHHHHHTT-SEEEEE-GGG-EEEEETTEEEEE-------S--TTHHHHHHHHHHHHHHTT--HHHHHHHHHHHHHHHHTSSSSGGGPPPHHHHHHHHHT--

Organism: Escherichia coli (strain K12) (NCBI:txid83333)

CATH classification: 3.40.1190.20

GO terms:
  GO:0004747 ribokinase activity (F, EXP)
  GO:0004747 ribokinase activity (F, IDA)
  GO:0005829 cytosol (C, IDA)
  GO:0042803 protein homodimerization activity (F, IDA)
  GO:0046872 metal ion binding (F, IDA)
  GO:0019303 D-ribose catabolic process (P, IMP)

Solvent-accessible surface area: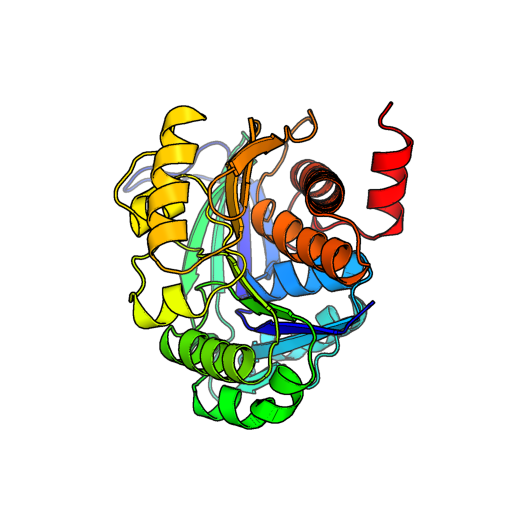 13244 Å² total; per-residue (Å²): 96,25,38,2,4,0,0,1,0,1,5,5,5,48,6,44,38,5,136,69,55,42,78,142,96,90,134,46,132,23,104,114,123,56,76,17,35,0,4,41,0,0,7,0,0,0,0,0,0,27,1,44,12,94,7,10,0,4,1,1,0,0,58,46,95,44,0,87,53,1,64,109,84,0,47,99,4,86,7,62,32,95,6,4,41,55,32,181,79,71,67,4,0,44,2,114,6,73,2,24,51,152,0,89,31,68,72,45,76,122,48,20,0,4,61,28,1,32,56,73,61,0,86,79,36,87,129,73,0,26,109,8,42,1,0,0,1,1,14,18,8,28,34,101,0,0,50,28,0,0,126,2,0,101,105,58,194,2,66,0,1,0,11,1,8,57,42,96,109,16,43,80,120,0,2,54,30,2,53,15,0,3,0,62,50,92,13,0,70,91,16,27,64,21,150,2,97,62,39,142,33,0,43,123,0,2,76,37,0,26,130,68,50,0,148,8,0,0,0,29,10,70,119,100,3,0,29,2,3,36,103,43,142,28,85,96,25,77,24,39,245,57,140,38,63,6,52,10,11,26,41,13,1,8,3,0,1,0,2,2,0,36,12,60,152,45,81,33,75,84,0,0,99,2,0,17,0,0,12,8,15,0,19,52,82,164,6,3,6,73,0,2,1,100,54,132,61,0,50,45,18,36,112,156,71,279

Nearest PDB structures (foldseek):
  1rk2-assembly2_C  TM=9.991E-01  e=2.313E-61  Escherichia coli
  4xck-assembly1_A  TM=9.875E-01  e=2.202E-45  Vibrio cholerae O395
  3ry7-assembly1_A-2  TM=8.828E-01  e=9.146E-33  Staphylococcus aureus subsp. aureus COL
  7vtg-assembly2_C  TM=8.787E-01  e=4.236E-25  Escherichia coli
  7vtg-assembly1_A  TM=8.765E-01  e=5.031E-25  Escherichia coli

InterPro domains:
  IPR002139 Ribokinase/fructokinase [PR00990] (9-30)
  IPR002139 Ribokinase/fructokinase [PR00990] (36-55)
  IPR002139 Ribokinase/fructokinase [PR00990] (108-121)
  IPR002139 Ribokinase/fructokinase [PR00990] (176-191)
  IPR002139 Ribokinase/fructokinase [PR00990] (220-231)
  IPR002173 Carbohydrate/purine kinase, PfkB, conserved site [PS00584] (249-262)
  IPR011611 Carbohydrate kinase PfkB [PF00294] (6-297)
  IPR011877 Ribokinase [MF_01987] (5-303)
  IPR011877 Ribokinase [cd01174] (6-297)
  IPR029056 Ribokinase-like [G3DSA:3.40.1190.20] (2-309)
  IPR029056 Ribokinase-like [SSF53613] (7-307)

Radius of gyration: 18.1 Å; Cα contacts (8 Å, |Δi|>4): 756; chains: 1; bounding box: 51×38×48 Å

Sequence (306 aa):
AGSLVVLGSINADHILNLQSFPTPGETVTGNHYQVAFGGKGANQAVAAGRSGANIAFIACTGDDSIGESVRQQLATDNIDITPVSVIKGESTGVALIFVNGEGENVIGIHAGANAALSPALVEAQRERIANASALLMQLESPLESVMAAAKIAHQNKTIVALNPAPARELPDELLALVDIITPNETEAEKLTGIRVENDEDAAKAAQVLHEKGIRTVLITLGSRGVWASVNGEGQRVPGFRVQAVDTIAAGDTFNGALITALLEEKPLPEAIRFAHAAAAIAVTRKGAQPSVPWREEIDAFLDRQR